Protein AF-A0A3R7FWT9-F1 (afdb_monomer_lite)

pLDDT: mean 73.24, std 17.03, range [40.53, 96.62]

Organism: Clonorchis sinensis (NCBI:txid79923)

Structure (mmCIF, N/CA/C/O backbone):
data_AF-A0A3R7FWT9-F1
#
_entry.id   AF-A0A3R7FWT9-F1
#
loop_
_atom_site.group_PDB
_atom_site.id
_atom_site.type_symbol
_atom_site.label_atom_id
_atom_site.label_alt_id
_atom_site.label_comp_id
_atom_site.label_asym_id
_atom_site.label_entity_id
_atom_site.label_seq_id
_atom_site.pdbx_PDB_ins_code
_atom_site.Cartn_x
_atom_site.Cartn_y
_atom_site.Cartn_z
_atom_site.occupancy
_atom_site.B_iso_or_equiv
_atom_site.auth_seq_id
_atom_site.auth_comp_id
_atom_site.auth_asym_id
_atom_site.auth_atom_id
_atom_site.pdbx_PDB_model_num
ATOM 1 N N . MET A 1 1 ? 9.814 29.337 9.622 1.00 40.53 1 MET A N 1
ATOM 2 C CA . MET A 1 1 ? 10.615 28.662 8.578 1.00 40.53 1 MET A CA 1
ATOM 3 C C . MET A 1 1 ? 11.726 27.847 9.236 1.00 40.53 1 MET A C 1
ATOM 5 O O . MET A 1 1 ? 12.742 28.421 9.579 1.00 40.53 1 MET A O 1
ATOM 9 N N . TYR A 1 2 ? 11.541 26.541 9.447 1.00 44.69 2 TYR A N 1
ATOM 10 C CA . TYR A 1 2 ? 12.630 25.607 9.777 1.00 44.69 2 TYR A CA 1
ATOM 11 C C . TYR A 1 2 ? 12.325 24.276 9.083 1.00 44.69 2 TYR A C 1
ATOM 13 O O . TYR A 1 2 ? 11.299 23.653 9.344 1.00 44.69 2 TYR A O 1
ATOM 21 N N . GLY A 1 3 ? 13.156 23.930 8.098 1.00 46.97 3 GLY A N 1
ATOM 22 C CA . GLY A 1 3 ? 12.917 22.851 7.139 1.00 46.97 3 GLY A CA 1
ATOM 23 C C . GLY A 1 3 ? 13.378 21.464 7.623 1.00 46.97 3 GLY A C 1
ATOM 24 O O . GLY A 1 3 ? 14.336 21.359 8.390 1.00 46.97 3 GLY A O 1
ATOM 25 N N . PRO A 1 4 ? 12.739 20.378 7.149 1.00 55.41 4 PRO A N 1
ATOM 26 C CA . PRO A 1 4 ? 12.963 19.008 7.605 1.00 55.41 4 PRO A CA 1
ATOM 27 C C . PRO A 1 4 ? 14.124 18.326 6.853 1.00 55.41 4 PRO A C 1
ATOM 29 O O . PRO A 1 4 ? 13.905 17.385 6.096 1.00 55.41 4 PRO A O 1
ATOM 32 N N . TYR A 1 5 ? 15.369 18.772 7.052 1.00 55.81 5 TYR A N 1
ATOM 33 C CA . TYR A 1 5 ? 16.540 18.203 6.348 1.00 55.81 5 TYR A CA 1
ATOM 34 C C . TYR A 1 5 ? 17.590 17.522 7.246 1.00 55.81 5 TYR A C 1
ATOM 36 O O . TYR A 1 5 ? 18.559 16.953 6.746 1.00 55.81 5 TYR A O 1
ATOM 44 N N . THR A 1 6 ? 17.405 17.480 8.567 1.00 59.41 6 THR A N 1
ATOM 45 C CA . THR A 1 6 ? 18.400 16.912 9.502 1.00 59.41 6 THR A CA 1
ATOM 46 C C . THR A 1 6 ? 18.462 15.382 9.525 1.00 59.41 6 THR A C 1
ATOM 48 O O . THR A 1 6 ? 19.506 14.820 9.854 1.00 59.41 6 THR A O 1
ATOM 51 N N . ARG A 1 7 ? 17.398 14.672 9.123 1.00 59.06 7 ARG A N 1
ATOM 52 C CA . ARG A 1 7 ? 17.389 13.194 9.138 1.00 59.06 7 ARG A CA 1
ATOM 53 C C . ARG A 1 7 ? 18.285 12.554 8.075 1.00 59.06 7 ARG A C 1
ATOM 55 O O . ARG A 1 7 ? 18.871 11.506 8.337 1.00 59.06 7 ARG A O 1
ATOM 62 N N . ASN A 1 8 ? 18.460 13.193 6.920 1.00 63.38 8 ASN A N 1
ATOM 63 C CA . ASN A 1 8 ? 19.277 12.629 5.841 1.00 63.38 8 ASN A CA 1
ATOM 64 C C . ASN A 1 8 ? 20.783 12.752 6.121 1.00 63.38 8 ASN A C 1
ATOM 66 O O . ASN A 1 8 ? 21.553 11.884 5.717 1.00 63.38 8 ASN A O 1
ATOM 70 N N . ALA A 1 9 ? 21.210 13.766 6.879 1.00 73.25 9 ALA A N 1
ATOM 71 C CA . ALA A 1 9 ? 22.619 13.960 7.224 1.00 73.25 9 ALA A CA 1
ATOM 72 C C . ALA A 1 9 ? 23.178 12.829 8.109 1.00 73.25 9 ALA A C 1
ATOM 74 O O . ALA A 1 9 ? 24.307 12.382 7.909 1.00 73.25 9 ALA A O 1
ATOM 75 N N . LEU A 1 10 ? 22.374 12.330 9.054 1.00 75.56 10 LEU A N 1
ATOM 76 C CA . LEU A 1 10 ? 22.735 11.209 9.930 1.00 75.56 10 LEU A CA 1
ATOM 77 C C . LEU A 1 10 ? 22.880 9.896 9.151 1.00 75.56 10 LEU A C 1
ATOM 79 O O . LEU A 1 10 ? 23.862 9.180 9.330 1.00 75.56 10 LEU A O 1
ATOM 83 N N . LEU A 1 11 ? 21.949 9.624 8.235 1.00 74.25 11 LEU A N 1
ATOM 84 C CA . LEU A 1 11 ? 21.975 8.444 7.366 1.00 74.25 11 LEU A CA 1
ATOM 85 C C . LEU A 1 11 ? 23.183 8.455 6.417 1.00 74.25 11 LEU A C 1
ATOM 87 O O . LEU A 1 11 ? 23.861 7.441 6.271 1.00 74.25 11 LEU A O 1
ATOM 91 N N . ILE A 1 12 ? 23.514 9.612 5.836 1.00 78.19 12 ILE A N 1
ATOM 92 C CA . ILE A 1 12 ? 24.698 9.777 4.977 1.00 78.19 12 ILE A CA 1
ATOM 93 C C . ILE A 1 12 ? 25.996 9.614 5.782 1.00 78.19 12 ILE A C 1
ATOM 95 O O . ILE A 1 12 ? 26.946 9.004 5.292 1.00 78.19 12 ILE A O 1
ATOM 99 N N . ARG A 1 13 ? 26.051 10.114 7.025 1.00 76.19 13 ARG A N 1
ATOM 100 C 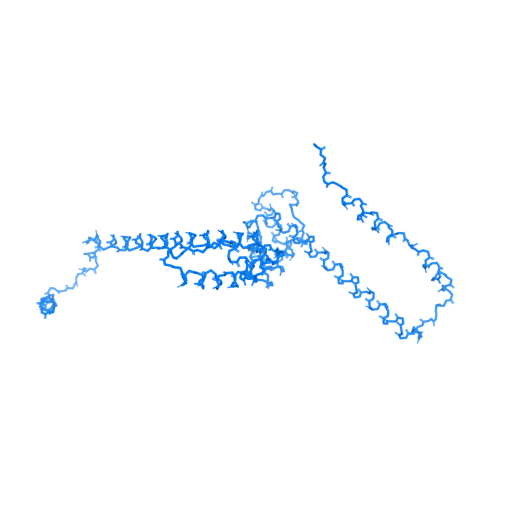CA . ARG A 1 13 ? 27.206 9.916 7.919 1.00 76.19 13 ARG A CA 1
ATOM 101 C C . ARG A 1 13 ? 27.384 8.447 8.314 1.00 76.19 13 ARG A C 1
ATOM 103 O O . ARG A 1 13 ? 28.505 7.957 8.260 1.00 76.19 13 ARG A O 1
ATOM 110 N N . LEU A 1 14 ? 26.301 7.731 8.616 1.00 72.38 14 LEU A N 1
ATOM 111 C CA . LEU A 1 14 ? 26.327 6.287 8.889 1.00 72.38 14 LEU A CA 1
ATOM 112 C C . LEU A 1 14 ? 26.789 5.473 7.672 1.00 72.38 14 LEU A C 1
ATOM 114 O O . LEU A 1 14 ? 27.653 4.608 7.800 1.00 72.38 14 LEU A O 1
ATOM 118 N N . LEU A 1 15 ? 26.286 5.794 6.477 1.00 72.31 15 LEU A N 1
ATOM 119 C CA . LEU A 1 15 ? 26.727 5.156 5.233 1.00 72.31 15 LEU A CA 1
ATOM 120 C C . LEU A 1 15 ? 28.197 5.460 4.909 1.00 72.31 15 LEU A C 1
ATOM 122 O O . LEU A 1 15 ? 28.882 4.607 4.353 1.00 72.31 15 LEU A O 1
ATOM 126 N N . LYS A 1 16 ? 28.709 6.640 5.285 1.00 67.69 16 LYS A N 1
ATOM 127 C CA . LYS A 1 16 ? 30.140 6.967 5.171 1.00 67.69 16 LYS A CA 1
ATOM 128 C C . LYS A 1 16 ? 31.014 6.140 6.116 1.00 67.69 16 LYS A C 1
ATOM 130 O O . LYS A 1 16 ? 32.094 5.749 5.696 1.00 67.69 16 LYS A O 1
ATOM 135 N N . ILE A 1 17 ? 30.560 5.839 7.335 1.00 68.00 17 ILE A N 1
ATOM 136 C CA . ILE A 1 17 ? 31.300 4.976 8.277 1.00 68.00 17 ILE A CA 1
ATOM 137 C C . ILE A 1 17 ? 31.374 3.538 7.750 1.00 68.00 17 ILE A C 1
ATOM 139 O O . ILE A 1 17 ? 32.423 2.919 7.835 1.00 68.00 17 ILE A O 1
ATOM 143 N N . LEU A 1 18 ? 30.304 3.038 7.123 1.00 59.25 18 LEU A N 1
ATOM 144 C CA . LEU A 1 18 ? 30.294 1.724 6.460 1.00 59.25 18 LEU A CA 1
ATOM 145 C C . LEU A 1 18 ? 31.146 1.660 5.180 1.00 59.25 18 LEU A C 1
ATOM 147 O O . LEU A 1 18 ? 31.498 0.570 4.737 1.00 59.25 18 LEU A O 1
ATOM 151 N N . ARG A 1 19 ? 31.455 2.808 4.563 1.00 55.59 19 ARG A N 1
ATOM 152 C CA . ARG A 1 19 ? 32.320 2.910 3.373 1.00 55.59 19 ARG A CA 1
ATOM 153 C C . ARG A 1 19 ? 33.783 3.178 3.701 1.00 55.59 19 ARG A C 1
ATOM 155 O O . ARG A 1 19 ? 34.629 2.990 2.833 1.00 55.59 19 ARG A O 1
ATOM 162 N N . GLN A 1 20 ? 34.074 3.639 4.912 1.00 51.53 20 GLN A N 1
ATOM 163 C CA . GLN A 1 20 ? 35.422 3.578 5.450 1.00 51.53 20 GLN A CA 1
ATOM 164 C C . GLN A 1 20 ? 35.664 2.099 5.748 1.00 51.53 20 GLN A C 1
ATOM 166 O O . GLN A 1 20 ? 34.914 1.532 6.546 1.00 51.53 20 GLN A O 1
ATOM 171 N N . PRO A 1 21 ? 36.633 1.435 5.097 1.00 45.66 21 PRO A N 1
ATOM 172 C CA . PRO A 1 21 ? 37.018 0.106 5.517 1.00 45.66 21 PRO A CA 1
ATOM 173 C C . PRO A 1 21 ? 37.554 0.291 6.930 1.00 45.66 21 PRO A C 1
ATOM 175 O O . PRO A 1 21 ? 38.675 0.755 7.123 1.00 45.66 21 PRO A O 1
ATOM 178 N N . THR A 1 22 ? 36.723 -0.004 7.932 1.00 52.34 22 THR A N 1
ATOM 179 C CA . THR A 1 22 ? 37.205 -0.204 9.289 1.00 52.34 22 THR A CA 1
ATOM 180 C C . THR A 1 22 ? 38.398 -1.121 9.146 1.00 52.34 22 THR A C 1
ATOM 182 O O . THR A 1 22 ? 38.296 -2.170 8.502 1.00 52.34 22 THR A O 1
ATOM 185 N N . THR A 1 23 ? 39.518 -0.667 9.684 1.00 52.59 23 THR A N 1
ATOM 186 C CA . THR A 1 23 ? 40.883 -1.184 9.587 1.00 52.59 23 THR A CA 1
ATOM 187 C C . THR A 1 23 ? 41.037 -2.633 10.091 1.00 52.59 23 THR A C 1
ATOM 189 O O . THR A 1 23 ? 42.111 -3.040 10.496 1.00 52.59 23 THR A O 1
ATOM 192 N N . GLY A 1 24 ? 39.973 -3.438 10.087 1.00 51.72 24 GLY A N 1
ATOM 193 C CA . GLY A 1 24 ? 39.968 -4.884 10.271 1.00 51.72 24 GLY A CA 1
ATOM 194 C C . GLY A 1 24 ? 40.198 -5.683 8.982 1.00 51.72 24 GLY A C 1
ATOM 195 O O . GLY A 1 24 ? 40.442 -6.879 9.069 1.00 51.72 24 GLY A O 1
ATOM 196 N N . PHE A 1 25 ? 40.187 -5.061 7.794 1.00 53.16 25 PHE A N 1
ATOM 197 C CA . PHE A 1 25 ? 40.573 -5.743 6.543 1.00 53.16 25 PHE A CA 1
ATOM 198 C C . PHE A 1 25 ? 42.082 -5.712 6.251 1.00 53.16 25 PHE A C 1
ATOM 200 O O . PHE A 1 25 ? 42.546 -6.466 5.400 1.00 53.16 25 PHE A O 1
ATOM 207 N N . ALA A 1 26 ? 42.868 -4.917 6.984 1.00 53.41 26 ALA A N 1
ATOM 208 C CA . ALA A 1 26 ? 44.330 -4.925 6.870 1.00 53.41 26 ALA A CA 1
ATOM 209 C C . ALA A 1 26 ? 44.951 -6.268 7.311 1.00 53.41 26 ALA A C 1
ATOM 211 O O . ALA A 1 26 ? 46.004 -6.647 6.809 1.00 53.41 26 ALA A O 1
ATOM 212 N N . LEU A 1 27 ? 44.260 -7.045 8.157 1.00 54.75 27 LEU A N 1
ATOM 213 C CA . LEU A 1 27 ? 44.669 -8.413 8.500 1.00 54.75 27 LEU A CA 1
ATOM 214 C C . LEU A 1 27 ? 44.435 -9.431 7.370 1.00 54.75 27 LEU A C 1
ATOM 216 O O . LEU A 1 27 ? 45.011 -10.512 7.413 1.00 54.75 27 LEU A O 1
ATOM 220 N N . LEU A 1 28 ? 43.645 -9.101 6.339 1.00 55.81 28 LEU A N 1
ATOM 221 C CA . LEU A 1 28 ? 43.495 -9.955 5.153 1.00 55.81 28 LEU A CA 1
ATOM 222 C C . LEU A 1 28 ? 44.597 -9.711 4.104 1.00 55.81 28 LEU A C 1
ATOM 224 O O . LEU A 1 28 ? 44.804 -10.548 3.231 1.00 55.81 28 LEU A O 1
ATOM 228 N N . GLY A 1 29 ? 45.305 -8.578 4.184 1.00 53.69 29 GLY A N 1
ATOM 229 C CA . GLY A 1 29 ? 46.378 -8.213 3.253 1.00 53.69 29 GLY A CA 1
ATOM 230 C C . GLY A 1 29 ? 47.696 -8.958 3.486 1.00 53.69 29 GLY A C 1
ATOM 231 O O . GLY A 1 29 ? 48.462 -9.122 2.546 1.00 53.69 29 GLY A O 1
ATOM 232 N N . ALA A 1 30 ? 47.935 -9.479 4.694 1.00 51.47 30 ALA A N 1
ATOM 233 C CA . ALA A 1 30 ? 49.122 -10.286 5.008 1.00 51.47 30 ALA A CA 1
ATOM 234 C C . ALA A 1 30 ? 48.994 -11.767 4.584 1.00 51.47 30 ALA A C 1
ATOM 236 O O . ALA A 1 30 ? 49.874 -12.573 4.864 1.00 51.47 30 ALA A O 1
ATOM 237 N N . HIS A 1 31 ? 47.902 -12.134 3.905 1.00 51.25 31 HIS A N 1
ATOM 238 C CA . HIS A 1 31 ? 47.630 -13.489 3.421 1.00 51.25 31 HIS A CA 1
ATOM 239 C C . HIS A 1 31 ? 47.469 -13.500 1.889 1.00 51.25 31 HIS A C 1
ATOM 241 O O . HIS A 1 31 ? 46.536 -14.092 1.346 1.00 51.25 31 HIS A O 1
ATOM 247 N N . GLN A 1 32 ? 48.353 -12.799 1.174 1.00 51.53 32 GLN A N 1
ATOM 248 C CA . GLN A 1 32 ? 48.452 -12.920 -0.288 1.00 51.53 32 GLN A CA 1
ATOM 249 C C . GLN A 1 32 ? 49.494 -13.957 -0.742 1.00 51.53 32 GLN A C 1
ATOM 251 O O . GLN A 1 32 ? 49.448 -14.368 -1.896 1.00 51.53 32 GLN A O 1
ATOM 256 N N . ASP A 1 33 ? 50.280 -14.528 0.179 1.00 53.31 33 ASP A N 1
ATOM 257 C CA . ASP A 1 33 ? 51.221 -15.625 -0.112 1.00 53.31 33 ASP A CA 1
ATOM 258 C C . ASP A 1 33 ? 50.656 -17.027 0.180 1.00 53.31 33 ASP A C 1
ATOM 260 O O . ASP A 1 33 ? 51.383 -17.971 0.478 1.00 53.31 33 ASP A O 1
ATOM 264 N N . CYS A 1 34 ? 49.339 -17.211 0.067 1.00 52.28 34 CYS A N 1
ATOM 265 C CA . CYS A 1 34 ? 48.742 -18.548 0.096 1.00 52.28 34 CYS A CA 1
ATOM 266 C C . CYS A 1 34 ? 47.805 -18.753 -1.095 1.00 52.28 34 CYS A C 1
ATOM 268 O O . CYS A 1 34 ? 46.605 -19.004 -0.964 1.00 52.28 34 CYS A O 1
ATOM 270 N N . PHE A 1 35 ? 48.380 -18.690 -2.295 1.00 48.19 35 PHE A N 1
ATOM 271 C CA . PHE A 1 35 ? 47.750 -19.113 -3.549 1.00 48.19 35 PHE A CA 1
ATOM 272 C C . PHE A 1 35 ? 47.679 -20.656 -3.665 1.00 48.19 35 PHE A C 1
ATOM 274 O O . PHE A 1 35 ? 47.895 -21.230 -4.726 1.00 48.19 35 PHE A O 1
ATOM 281 N N . LEU A 1 36 ? 47.397 -21.339 -2.547 1.00 51.72 36 LEU A N 1
ATOM 282 C CA . LEU A 1 36 ? 47.221 -22.793 -2.429 1.00 51.72 36 LEU A CA 1
ATOM 283 C C . LEU A 1 36 ? 46.187 -23.178 -1.345 1.00 51.72 36 LEU A C 1
ATOM 285 O O . LEU A 1 36 ? 46.098 -24.336 -0.951 1.00 51.72 36 LEU A O 1
ATOM 289 N N . TRP A 1 37 ? 45.343 -22.248 -0.879 1.00 48.78 37 TRP A N 1
ATOM 290 C CA . TRP A 1 37 ? 44.258 -22.557 0.065 1.00 48.78 37 TRP A CA 1
ATOM 291 C C . TRP A 1 37 ? 42.942 -22.864 -0.658 1.00 48.78 37 TRP A C 1
ATOM 293 O O . TRP A 1 37 ? 42.003 -22.067 -0.665 1.00 48.78 37 TRP A O 1
ATOM 303 N N . LYS A 1 38 ? 42.856 -24.036 -1.295 1.00 51.50 38 LYS A N 1
ATOM 304 C CA . LYS A 1 38 ? 41.591 -24.535 -1.867 1.00 51.50 38 LYS A CA 1
ATOM 305 C C . LYS A 1 38 ? 40.860 -25.540 -0.968 1.00 51.50 38 LYS A C 1
ATOM 307 O O . LYS A 1 38 ? 39.750 -25.931 -1.312 1.00 51.50 38 LYS A O 1
ATOM 312 N N . SER A 1 39 ? 41.425 -25.939 0.174 1.00 57.12 39 SER A N 1
ATOM 313 C CA . SER A 1 39 ? 40.949 -27.131 0.900 1.00 57.12 39 SER A CA 1
ATOM 314 C C . SER A 1 39 ? 40.555 -26.960 2.370 1.00 57.12 39 SER A C 1
ATOM 316 O O . SER A 1 39 ? 39.952 -27.891 2.896 1.00 57.12 39 SER A O 1
ATOM 318 N N . THR A 1 40 ? 40.775 -25.819 3.038 1.00 63.47 40 THR A N 1
ATOM 319 C CA . THR A 1 40 ? 40.558 -25.794 4.505 1.00 63.47 40 THR A CA 1
ATOM 320 C C . THR A 1 40 ? 39.946 -24.506 5.044 1.00 63.47 40 THR A C 1
ATOM 322 O O . THR A 1 40 ? 40.285 -24.078 6.135 1.00 63.47 40 THR A O 1
ATOM 325 N N . ILE A 1 41 ? 39.010 -23.848 4.348 1.00 66.06 41 ILE A N 1
ATOM 326 C CA . ILE A 1 41 ? 38.221 -22.804 5.035 1.00 66.06 41 ILE A CA 1
ATOM 327 C C . ILE A 1 41 ? 37.460 -23.491 6.183 1.00 66.06 41 ILE A C 1
ATOM 329 O O . ILE A 1 41 ? 36.649 -24.378 5.894 1.00 66.06 41 ILE A O 1
ATOM 333 N N . PRO A 1 42 ? 37.688 -23.118 7.459 1.00 71.00 42 PRO A N 1
ATOM 334 C CA . PRO A 1 42 ? 36.992 -23.730 8.579 1.00 71.00 42 PRO A CA 1
ATOM 335 C C . PRO A 1 42 ? 35.487 -23.601 8.362 1.00 71.00 42 PRO A C 1
ATOM 337 O O . PRO A 1 42 ? 34.993 -22.533 7.985 1.00 71.00 42 PRO A O 1
ATOM 340 N N . SER A 1 43 ? 34.746 -24.684 8.585 1.00 73.56 43 SER A N 1
ATOM 341 C CA . SER A 1 43 ? 33.289 -24.721 8.402 1.00 73.56 43 SER A CA 1
ATOM 342 C C . SER A 1 43 ? 32.591 -23.562 9.127 1.00 73.56 43 SER A C 1
ATOM 344 O O . SER A 1 43 ? 31.661 -22.966 8.581 1.00 73.56 43 SER A O 1
ATOM 346 N N . SER A 1 44 ? 33.113 -23.152 10.286 1.00 73.94 44 SER A N 1
ATOM 347 C CA . SER A 1 44 ? 32.682 -21.977 11.054 1.00 73.94 44 SER A CA 1
ATOM 348 C C . SER A 1 44 ? 32.719 -20.658 10.263 1.00 73.94 44 SER A C 1
ATOM 350 O O . SER A 1 44 ? 31.783 -19.862 10.357 1.00 73.94 44 SER A O 1
ATOM 352 N N . PHE A 1 45 ? 33.729 -20.434 9.418 1.00 74.06 45 PHE A N 1
ATOM 353 C CA . PHE A 1 45 ? 33.857 -19.209 8.621 1.00 74.06 45 PHE A CA 1
ATOM 354 C C . PHE A 1 45 ? 32.872 -19.179 7.443 1.00 74.06 45 PHE A C 1
ATOM 356 O O . PHE A 1 45 ? 32.311 -18.131 7.116 1.00 74.06 45 PHE A O 1
ATOM 363 N N . LYS A 1 46 ? 32.576 -20.343 6.849 1.00 76.00 46 LYS A N 1
ATOM 364 C CA . LYS A 1 46 ? 31.551 -20.475 5.799 1.00 76.00 46 LYS A CA 1
ATOM 365 C C . LYS A 1 46 ? 30.155 -20.156 6.340 1.00 76.00 46 LYS A C 1
ATOM 367 O O . LYS A 1 46 ? 29.388 -19.465 5.670 1.00 76.00 46 LYS A O 1
ATOM 372 N N . PHE A 1 47 ? 29.839 -20.600 7.560 1.00 77.69 47 PHE A N 1
ATOM 373 C CA . PHE A 1 47 ? 28.578 -20.257 8.229 1.00 77.69 47 PHE A CA 1
ATOM 374 C C . PHE A 1 47 ? 28.468 -18.764 8.529 1.00 77.69 47 PHE A C 1
ATOM 376 O O . PHE A 1 47 ? 27.414 -18.169 8.286 1.00 77.69 47 PHE A O 1
ATOM 383 N N . PHE A 1 48 ? 29.550 -18.146 9.003 1.00 78.31 48 PHE A N 1
ATOM 384 C CA . PHE A 1 48 ? 29.579 -16.712 9.264 1.00 78.31 48 PHE A CA 1
ATOM 385 C C . PHE A 1 48 ? 29.359 -15.900 7.981 1.00 78.31 48 PHE A C 1
ATOM 387 O O . PHE A 1 48 ? 28.452 -15.070 7.924 1.00 78.31 48 PHE A O 1
ATOM 394 N N . TYR A 1 49 ? 30.101 -16.208 6.914 1.00 75.94 49 TYR A N 1
ATOM 395 C CA . TYR A 1 49 ? 29.970 -15.526 5.626 1.00 75.94 49 TYR A CA 1
ATOM 396 C C . TYR A 1 49 ? 28.560 -15.666 5.035 1.00 75.94 49 TYR A C 1
ATOM 398 O O . TYR A 1 49 ? 27.942 -14.673 4.655 1.00 75.94 49 TYR A O 1
ATOM 406 N N . LEU A 1 50 ? 27.997 -16.880 5.028 1.00 81.00 50 LEU A N 1
ATOM 407 C CA . LEU A 1 50 ? 26.632 -17.110 4.545 1.00 81.00 50 LEU A CA 1
ATOM 408 C C . LEU A 1 50 ? 25.583 -16.366 5.380 1.00 81.00 50 LEU A C 1
ATOM 410 O O . LEU A 1 50 ? 24.601 -15.873 4.824 1.00 81.00 50 LEU A O 1
ATOM 414 N N . SER A 1 51 ? 25.783 -16.259 6.694 1.00 81.38 51 SER A N 1
ATOM 415 C CA . SER A 1 51 ? 24.871 -15.531 7.584 1.00 81.38 51 SER A CA 1
ATOM 416 C C . SER A 1 51 ? 24.916 -14.027 7.324 1.00 81.38 51 SER A C 1
ATOM 418 O O . SER A 1 51 ? 23.867 -13.392 7.220 1.00 81.38 51 SER A O 1
ATOM 420 N N . VAL A 1 52 ? 26.113 -13.466 7.133 1.00 78.94 52 VAL A N 1
ATOM 421 C CA . VAL A 1 52 ? 26.303 -12.047 6.804 1.00 78.94 52 VAL A CA 1
ATOM 422 C C . VAL A 1 52 ? 25.720 -11.718 5.430 1.00 78.94 52 VAL A C 1
ATOM 424 O O . VAL A 1 52 ? 24.978 -10.746 5.308 1.00 78.94 52 VAL A O 1
ATOM 427 N N . VAL A 1 53 ? 25.962 -12.543 4.408 1.00 81.44 53 VAL A N 1
ATOM 428 C CA . VAL A 1 53 ? 25.400 -12.330 3.062 1.00 81.44 53 VAL A CA 1
ATOM 429 C C . VAL A 1 53 ? 23.872 -12.387 3.083 1.00 81.44 53 VAL A C 1
ATOM 431 O O . VAL A 1 53 ? 23.223 -11.498 2.537 1.00 81.44 53 VAL A O 1
ATOM 434 N N . LYS A 1 54 ? 23.275 -13.371 3.770 1.00 84.00 54 LYS A N 1
ATOM 435 C CA . LYS A 1 54 ? 21.812 -13.456 3.928 1.00 84.00 54 LYS A CA 1
ATOM 436 C C . LYS A 1 54 ? 21.237 -12.267 4.697 1.00 84.00 54 LYS A C 1
ATOM 438 O O . LYS A 1 54 ? 20.150 -11.791 4.372 1.00 84.00 54 LYS A O 1
ATOM 443 N N . PHE A 1 55 ? 21.948 -11.782 5.711 1.00 82.31 55 PHE A N 1
ATOM 444 C CA . PHE A 1 55 ? 21.544 -10.602 6.466 1.00 82.31 55 PHE A CA 1
ATOM 445 C C . PHE A 1 55 ? 21.566 -9.344 5.592 1.00 82.31 55 PHE A C 1
ATOM 447 O O . PHE A 1 55 ? 20.573 -8.619 5.543 1.00 82.31 55 PHE A O 1
ATOM 454 N N . ILE A 1 56 ? 22.654 -9.120 4.852 1.00 75.88 56 ILE A N 1
ATOM 455 C CA . ILE A 1 56 ? 22.793 -7.989 3.930 1.00 75.88 56 ILE A CA 1
ATOM 456 C C . ILE A 1 56 ? 21.714 -8.050 2.843 1.00 75.88 56 ILE A C 1
ATOM 458 O O . ILE A 1 56 ? 21.030 -7.054 2.621 1.00 75.88 56 ILE A O 1
ATOM 462 N N . ASP A 1 57 ? 21.487 -9.213 2.229 1.00 76.56 57 ASP A N 1
ATOM 463 C CA . ASP A 1 57 ? 20.429 -9.410 1.230 1.00 76.56 57 ASP A CA 1
ATOM 464 C C . ASP A 1 57 ? 19.032 -9.098 1.801 1.00 76.56 57 ASP A C 1
ATOM 466 O O . ASP A 1 57 ? 18.248 -8.374 1.189 1.00 76.56 57 ASP A O 1
ATOM 470 N N . SER A 1 58 ? 18.736 -9.541 3.027 1.00 79.00 58 SER A N 1
ATOM 471 C CA . SER A 1 58 ? 17.478 -9.234 3.724 1.00 79.00 58 SER A CA 1
ATOM 472 C C . SER A 1 58 ? 17.303 -7.735 4.006 1.00 79.00 58 SER A C 1
ATOM 474 O O . SER A 1 58 ? 16.220 -7.179 3.794 1.00 79.00 58 SER A O 1
ATOM 476 N N . VAL A 1 59 ? 18.363 -7.052 4.451 1.00 74.06 59 VAL A N 1
ATOM 477 C CA . VAL A 1 59 ? 18.345 -5.606 4.721 1.00 74.06 59 VAL A CA 1
ATOM 478 C C . VAL A 1 59 ? 18.175 -4.813 3.426 1.00 74.06 59 VAL A C 1
ATOM 480 O O . VAL A 1 59 ? 17.320 -3.925 3.365 1.00 74.06 59 VAL A O 1
ATOM 483 N N . ILE A 1 60 ? 18.917 -5.165 2.372 1.00 73.56 60 ILE A N 1
ATOM 484 C CA . ILE A 1 60 ? 18.817 -4.533 1.052 1.00 73.56 60 ILE A CA 1
ATOM 485 C C . ILE A 1 60 ? 17.419 -4.740 0.472 1.00 73.56 60 ILE A C 1
ATOM 487 O O . ILE A 1 60 ? 16.811 -3.771 0.027 1.00 73.56 60 ILE A O 1
ATOM 491 N N . LYS A 1 61 ? 16.855 -5.950 0.543 1.00 72.88 61 LYS A N 1
ATOM 492 C CA . LYS A 1 61 ? 15.482 -6.224 0.090 1.00 72.88 61 LYS A CA 1
ATOM 493 C C . LYS A 1 61 ? 14.456 -5.378 0.837 1.00 72.88 61 LYS A C 1
ATOM 495 O O . LYS A 1 61 ? 13.594 -4.773 0.204 1.00 72.88 61 LYS A O 1
ATOM 500 N N . ARG A 1 62 ? 14.557 -5.260 2.167 1.00 71.31 62 ARG A N 1
ATOM 501 C CA . ARG A 1 62 ? 13.639 -4.413 2.955 1.00 71.31 62 ARG A CA 1
ATOM 502 C C . ARG A 1 62 ? 13.754 -2.938 2.584 1.00 71.31 62 ARG A C 1
ATOM 504 O O . ARG A 1 62 ? 12.728 -2.277 2.445 1.00 71.31 62 ARG A O 1
ATOM 511 N N . PHE A 1 63 ? 14.970 -2.431 2.406 1.00 68.62 63 PHE A N 1
ATOM 512 C CA . PHE A 1 63 ? 15.194 -1.033 2.044 1.00 68.62 63 PHE A CA 1
ATOM 513 C C . PHE A 1 63 ? 14.747 -0.740 0.606 1.00 68.62 63 PHE A C 1
ATOM 515 O O . PHE A 1 63 ? 14.031 0.229 0.363 1.00 68.62 63 PHE A O 1
ATOM 522 N N . CYS A 1 64 ? 15.083 -1.622 -0.337 1.00 67.44 64 CYS A N 1
ATOM 523 C CA . CYS A 1 64 ? 14.689 -1.528 -1.739 1.00 67.44 64 CYS A CA 1
ATOM 524 C C . CYS A 1 64 ? 13.164 -1.525 -1.889 1.00 67.44 64 CYS A C 1
ATOM 526 O O . CYS A 1 64 ? 12.620 -0.654 -2.561 1.00 67.44 64 CYS A O 1
ATOM 528 N N . MET A 1 65 ? 12.460 -2.410 -1.179 1.00 68.75 65 MET A N 1
ATOM 529 C CA . MET A 1 65 ? 10.996 -2.447 -1.204 1.00 68.75 65 MET A CA 1
ATOM 530 C C . MET A 1 65 ? 10.356 -1.196 -0.593 1.00 68.75 65 MET A C 1
ATOM 532 O O . MET A 1 65 ? 9.316 -0.757 -1.075 1.00 68.75 65 MET A O 1
ATOM 536 N N . GLN A 1 66 ? 10.961 -0.588 0.433 1.00 64.12 66 GLN A N 1
ATOM 537 C CA . GLN A 1 66 ? 10.462 0.665 1.015 1.00 64.12 66 GLN A CA 1
ATOM 538 C C . GLN A 1 66 ? 10.644 1.856 0.069 1.00 64.12 66 GLN A C 1
ATOM 540 O O . GLN A 1 66 ? 9.722 2.654 -0.096 1.00 64.12 66 GLN A O 1
ATOM 545 N N . VAL A 1 67 ? 11.803 1.954 -0.585 1.00 64.56 67 VAL A N 1
ATOM 546 C CA . VAL A 1 67 ? 12.072 2.998 -1.583 1.00 64.56 67 VAL A CA 1
ATOM 547 C C . VAL A 1 67 ? 11.168 2.809 -2.802 1.00 64.56 67 VAL A C 1
ATOM 549 O O . VAL A 1 67 ? 10.518 3.756 -3.235 1.00 64.56 67 VAL A O 1
ATOM 552 N N . LEU A 1 68 ? 11.041 1.582 -3.309 1.00 63.34 68 LEU A N 1
ATOM 553 C CA . LEU A 1 68 ? 10.152 1.252 -4.423 1.00 63.34 68 LEU A CA 1
ATOM 554 C C . LEU A 1 68 ? 8.684 1.557 -4.087 1.00 63.34 68 LEU A C 1
ATOM 556 O O . LEU A 1 68 ? 7.975 2.133 -4.907 1.00 63.34 68 LEU A O 1
ATOM 560 N N . ALA A 1 69 ? 8.232 1.246 -2.868 1.00 62.97 69 ALA A N 1
ATOM 561 C CA . ALA A 1 69 ? 6.884 1.576 -2.412 1.00 62.97 69 ALA A CA 1
ATOM 562 C C . ALA A 1 69 ? 6.630 3.092 -2.369 1.00 62.97 69 ALA A C 1
ATOM 564 O O . ALA A 1 69 ? 5.530 3.525 -2.703 1.00 62.97 69 ALA A O 1
ATOM 565 N N . PHE A 1 70 ? 7.637 3.893 -2.007 1.00 64.06 70 PHE A N 1
ATOM 566 C CA . PHE A 1 70 ? 7.542 5.352 -2.026 1.00 64.06 70 PHE A CA 1
ATOM 567 C C . PHE A 1 70 ? 7.423 5.903 -3.455 1.00 64.06 70 PHE A C 1
ATOM 569 O O . PHE A 1 70 ? 6.561 6.736 -3.713 1.00 64.06 70 PHE A O 1
ATOM 576 N N . TYR A 1 71 ? 8.221 5.400 -4.402 1.00 59.31 71 TYR A N 1
ATOM 577 C CA . TYR A 1 71 ? 8.139 5.820 -5.809 1.00 59.31 71 TYR A CA 1
ATOM 578 C C . TYR A 1 71 ? 6.861 5.344 -6.512 1.00 59.31 71 TYR A C 1
ATOM 580 O O . TYR A 1 71 ? 6.325 6.053 -7.355 1.00 59.31 71 TYR A O 1
ATOM 588 N N . LEU A 1 72 ? 6.325 4.175 -6.159 1.00 61.25 72 LEU A N 1
ATOM 589 C CA . LEU A 1 72 ? 5.040 3.714 -6.698 1.00 61.25 72 LEU A CA 1
ATOM 590 C C . LEU A 1 72 ? 3.853 4.527 -6.160 1.00 61.25 72 LEU A C 1
ATOM 592 O O . LEU A 1 72 ? 2.834 4.631 -6.840 1.00 61.25 72 LEU A O 1
ATOM 596 N N . PHE A 1 73 ? 3.985 5.116 -4.967 1.00 63.00 73 PHE A N 1
ATOM 597 C CA . PHE A 1 73 ? 2.961 5.965 -4.355 1.00 63.00 73 PHE A CA 1
ATOM 598 C C . PHE A 1 73 ? 2.828 7.332 -5.045 1.00 63.00 73 PHE A C 1
ATOM 600 O O . PHE A 1 73 ? 1.755 7.926 -5.017 1.00 63.00 73 PHE A O 1
ATOM 607 N N . THR A 1 74 ? 3.881 7.834 -5.701 1.00 66.25 74 THR A N 1
ATOM 608 C CA . THR A 1 74 ? 3.815 9.122 -6.415 1.00 66.25 74 THR A CA 1
ATOM 609 C C . THR A 1 74 ? 3.102 9.021 -7.764 1.00 66.25 74 THR A C 1
ATOM 611 O O . THR A 1 74 ? 2.653 10.035 -8.298 1.00 66.25 74 THR A O 1
ATOM 614 N N . MET A 1 75 ? 2.955 7.813 -8.317 1.00 81.50 75 MET A N 1
ATOM 615 C CA . MET A 1 75 ? 2.276 7.593 -9.591 1.00 81.50 75 MET A CA 1
ATOM 616 C C . MET A 1 75 ? 0.754 7.528 -9.416 1.00 81.50 75 MET A C 1
ATOM 618 O O . MET A 1 75 ? 0.220 6.690 -8.679 1.00 81.50 75 MET A O 1
ATOM 622 N N . GLY A 1 76 ? 0.036 8.361 -10.174 1.00 88.00 76 GLY A N 1
ATOM 623 C CA . GLY A 1 76 ? -1.424 8.317 -10.237 1.00 88.00 76 GLY A CA 1
ATOM 624 C C . GLY A 1 76 ? -1.947 6.934 -10.647 1.00 88.00 76 GLY A C 1
ATOM 625 O O . GLY A 1 76 ? -1.326 6.224 -11.443 1.00 88.00 76 GLY A O 1
ATOM 626 N N . VAL A 1 77 ? -3.109 6.544 -10.113 1.00 89.62 77 VAL A N 1
ATOM 627 C CA . VAL A 1 77 ? -3.755 5.246 -10.406 1.00 89.62 77 VAL A CA 1
ATOM 628 C C . VAL A 1 77 ? -4.008 5.073 -11.910 1.00 89.62 77 VAL A C 1
ATOM 630 O O . VAL A 1 77 ? -3.802 3.984 -12.447 1.00 89.62 77 VAL A O 1
ATOM 633 N N . SER A 1 78 ? -4.381 6.155 -12.602 1.00 92.19 78 SER A N 1
ATOM 634 C CA . SER A 1 78 ? -4.594 6.164 -14.056 1.00 92.19 78 SER A CA 1
ATOM 635 C C . SER A 1 78 ? -3.328 5.758 -14.822 1.00 92.19 78 SER A C 1
ATOM 637 O O . SER A 1 78 ? -3.353 4.810 -15.603 1.00 92.19 78 SER A O 1
ATOM 639 N N . THR A 1 79 ? -2.192 6.387 -14.504 1.00 93.38 79 THR A N 1
ATOM 640 C CA . THR A 1 79 ? -0.891 6.101 -15.123 1.00 93.38 79 THR A CA 1
ATOM 641 C C . THR A 1 79 ? -0.460 4.655 -14.907 1.00 93.38 79 THR A C 1
ATOM 643 O O . THR A 1 79 ? -0.065 3.977 -15.852 1.00 93.38 79 THR A O 1
ATOM 646 N N . ARG A 1 80 ? -0.578 4.147 -13.673 1.00 92.81 80 ARG A N 1
ATOM 647 C CA . ARG A 1 80 ? -0.252 2.747 -13.361 1.00 92.81 80 ARG A CA 1
ATOM 648 C C . ARG A 1 80 ? -1.108 1.773 -14.170 1.00 92.81 80 ARG A C 1
ATOM 650 O O . ARG A 1 80 ? -0.588 0.810 -14.724 1.00 92.81 80 ARG A O 1
ATOM 657 N N . THR A 1 81 ? -2.406 2.051 -14.270 1.00 94.75 81 THR A N 1
ATOM 658 C CA . THR A 1 81 ? -3.354 1.215 -15.019 1.00 94.75 81 THR A CA 1
ATOM 659 C C . THR A 1 81 ? -3.036 1.209 -16.512 1.00 94.75 81 THR A C 1
ATOM 661 O O . THR A 1 81 ? -3.060 0.158 -17.146 1.00 94.75 81 THR A O 1
ATOM 664 N N . GLU A 1 82 ? -2.721 2.366 -17.088 1.00 95.44 82 GLU A N 1
ATOM 665 C CA . GLU A 1 82 ? -2.380 2.475 -18.505 1.00 95.44 82 GLU A CA 1
ATOM 666 C C . GLU A 1 82 ? -1.091 1.725 -18.852 1.00 95.44 82 GLU A C 1
ATOM 668 O O . GLU A 1 82 ? -1.047 1.004 -19.847 1.00 95.44 82 GLU A O 1
ATOM 673 N N . ILE A 1 83 ? -0.070 1.831 -18.003 1.00 95.06 83 ILE A N 1
ATOM 674 C CA . ILE A 1 83 ? 1.188 1.099 -18.176 1.00 95.06 83 ILE A CA 1
ATOM 675 C C . ILE A 1 83 ? 0.954 -0.415 -18.120 1.00 95.06 83 ILE A C 1
ATOM 677 O O . ILE A 1 83 ? 1.498 -1.142 -18.948 1.00 95.06 83 ILE A O 1
ATOM 681 N N . LEU A 1 84 ? 0.116 -0.898 -17.197 1.00 95.38 84 LEU A N 1
ATOM 682 C CA . LEU A 1 84 ? -0.224 -2.323 -17.111 1.00 95.38 84 LEU A CA 1
ATOM 683 C C . LEU A 1 84 ? -1.004 -2.808 -18.340 1.00 95.38 84 LEU A C 1
ATOM 685 O O . LEU A 1 84 ? -0.729 -3.892 -18.849 1.00 95.38 84 LEU A O 1
ATOM 689 N N . LYS A 1 85 ? -1.918 -1.993 -18.883 1.00 96.50 85 LYS A N 1
ATOM 690 C CA . LYS A 1 85 ? -2.590 -2.308 -20.157 1.00 96.50 85 LYS A CA 1
ATOM 691 C C . LYS A 1 85 ? -1.582 -2.458 -21.296 1.00 96.50 85 LYS A C 1
ATOM 693 O O . LYS A 1 85 ? -1.669 -3.417 -22.058 1.00 96.50 85 LYS A O 1
ATOM 698 N N . LEU A 1 86 ? -0.619 -1.540 -21.388 1.00 95.88 86 LEU A N 1
ATOM 699 C CA . LEU A 1 86 ? 0.432 -1.597 -22.404 1.00 95.88 86 LEU A CA 1
ATOM 700 C C . LEU A 1 86 ? 1.310 -2.842 -22.245 1.00 95.88 86 LEU A C 1
ATOM 702 O O . LEU A 1 86 ? 1.599 -3.502 -23.238 1.00 95.88 86 LEU A O 1
ATOM 706 N N . TYR A 1 87 ? 1.673 -3.199 -21.013 1.00 96.62 87 TYR A N 1
ATOM 707 C CA . TYR A 1 87 ? 2.448 -4.402 -20.705 1.00 96.62 87 TYR A CA 1
ATOM 708 C C . TYR A 1 87 ? 1.785 -5.682 -21.226 1.00 96.62 87 TYR A C 1
ATOM 710 O O . TYR A 1 87 ? 2.423 -6.442 -21.952 1.00 96.62 87 TYR A O 1
ATOM 718 N N . HIS A 1 88 ? 0.496 -5.880 -20.940 1.00 95.50 88 HIS A N 1
ATOM 719 C CA . HIS A 1 88 ? -0.230 -7.048 -21.441 1.00 95.50 88 HIS A CA 1
ATOM 720 C C . HIS A 1 88 ? -0.439 -7.007 -22.960 1.00 95.50 88 HIS A C 1
ATOM 722 O O . HIS A 1 88 ? -0.390 -8.046 -23.608 1.00 95.50 88 HIS A O 1
ATOM 728 N N . SER A 1 89 ? -0.614 -5.822 -23.556 1.00 95.06 89 SER A N 1
ATOM 729 C CA . SER A 1 89 ? -0.763 -5.702 -25.015 1.00 95.06 89 SER A CA 1
ATOM 730 C C . SER A 1 89 ? 0.532 -5.948 -25.802 1.00 95.06 89 SER A C 1
ATOM 732 O O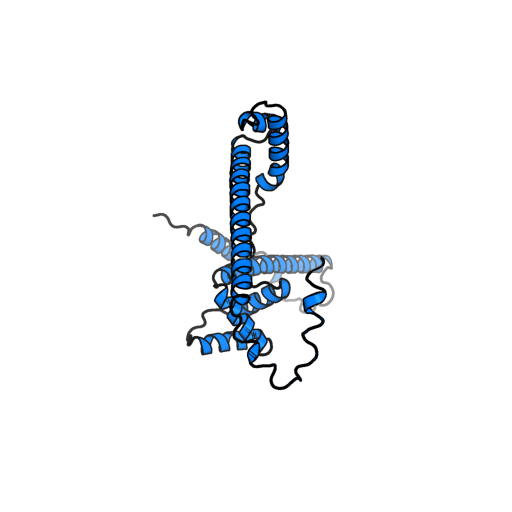 . SER A 1 89 ? 0.470 -6.328 -26.965 1.00 95.06 89 SER A O 1
ATOM 734 N N . LEU A 1 90 ? 1.698 -5.729 -25.183 1.00 93.31 90 LEU A N 1
ATOM 735 C CA . LEU A 1 90 ? 3.017 -5.787 -25.829 1.00 93.31 90 LEU A CA 1
ATOM 736 C C . LEU A 1 90 ? 3.809 -7.057 -25.473 1.00 93.31 90 LEU A C 1
ATOM 738 O O . LEU A 1 90 ? 5.024 -7.086 -25.662 1.00 93.31 90 LEU A O 1
ATOM 742 N N . GLY A 1 91 ? 3.145 -8.090 -24.946 1.00 91.44 91 GLY A N 1
ATOM 743 C CA . GLY A 1 91 ? 3.770 -9.386 -24.667 1.00 91.44 91 GLY A CA 1
ATOM 744 C C . GLY A 1 91 ? 4.710 -9.379 -23.461 1.00 91.44 91 GLY A C 1
ATOM 745 O O . GLY A 1 91 ? 5.819 -9.892 -23.547 1.00 91.44 91 GLY A O 1
ATOM 746 N N . GLU A 1 92 ? 4.287 -8.770 -22.350 1.00 90.31 92 GLU A N 1
ATOM 747 C CA . GLU A 1 92 ? 4.954 -8.896 -21.043 1.00 90.31 92 GLU A CA 1
ATOM 748 C C . GLU A 1 92 ? 6.379 -8.310 -20.976 1.00 90.31 92 GLU A C 1
ATOM 750 O O . GLU A 1 92 ? 7.225 -8.706 -20.174 1.00 90.31 92 GLU A O 1
ATOM 755 N N . SER A 1 93 ? 6.657 -7.282 -21.782 1.00 95.75 93 SER A N 1
ATOM 756 C CA . SER A 1 93 ? 7.925 -6.550 -21.720 1.00 95.75 93 SER A CA 1
ATOM 757 C C . SER A 1 93 ? 7.771 -5.199 -21.022 1.00 95.75 93 SER A C 1
ATOM 759 O O . SER A 1 93 ? 7.145 -4.269 -21.537 1.00 95.75 93 SER A O 1
ATOM 761 N N . ALA A 1 94 ? 8.412 -5.045 -19.859 1.00 94.38 94 ALA A N 1
ATOM 762 C CA . ALA A 1 94 ? 8.419 -3.788 -19.100 1.00 94.38 94 ALA A CA 1
ATOM 763 C C . ALA A 1 94 ? 9.046 -2.621 -19.891 1.00 94.38 94 ALA A C 1
ATOM 765 O O . ALA A 1 94 ? 8.588 -1.480 -19.802 1.00 94.38 94 ALA A O 1
ATOM 766 N N . ILE A 1 95 ? 10.074 -2.907 -20.697 1.00 95.12 95 ILE A N 1
ATOM 767 C CA . ILE A 1 95 ? 10.735 -1.906 -21.547 1.00 95.12 95 ILE A CA 1
ATOM 768 C C . ILE A 1 95 ? 9.803 -1.487 -22.687 1.00 95.12 95 ILE A C 1
ATOM 770 O O . ILE A 1 95 ? 9.696 -0.293 -22.974 1.00 95.12 95 ILE A O 1
ATOM 774 N N . ALA A 1 96 ? 9.110 -2.444 -23.314 1.00 95.75 96 ALA A N 1
ATOM 775 C CA . ALA A 1 96 ? 8.145 -2.149 -24.368 1.00 95.75 96 ALA A CA 1
ATOM 776 C C . ALA A 1 96 ? 6.974 -1.319 -23.828 1.00 95.75 96 ALA A C 1
ATOM 778 O O . ALA A 1 96 ? 6.618 -0.313 -24.436 1.00 95.75 96 ALA A O 1
ATOM 779 N N . ALA A 1 97 ? 6.450 -1.663 -22.648 1.00 95.19 97 ALA A N 1
ATOM 780 C CA . ALA A 1 97 ? 5.396 -0.903 -21.981 1.00 95.19 97 ALA A CA 1
ATOM 781 C C . ALA A 1 97 ? 5.817 0.547 -21.689 1.00 95.19 97 ALA A C 1
ATOM 783 O O . ALA A 1 97 ? 5.070 1.479 -21.990 1.00 95.19 97 ALA A O 1
ATOM 784 N N . LEU A 1 98 ? 7.032 0.755 -21.163 1.00 94.19 98 LEU A N 1
ATOM 785 C CA . LEU A 1 98 ? 7.563 2.096 -20.900 1.00 94.19 98 LEU A CA 1
ATOM 786 C C . LEU A 1 98 ? 7.740 2.902 -22.194 1.00 94.19 98 LEU A C 1
ATOM 788 O O . LEU A 1 98 ? 7.341 4.064 -22.253 1.00 94.19 98 LEU A O 1
ATOM 792 N N . ARG A 1 99 ? 8.301 2.292 -23.247 1.00 93.81 99 ARG A N 1
ATOM 793 C CA . ARG A 1 99 ? 8.456 2.940 -24.559 1.00 93.81 99 ARG A CA 1
ATOM 794 C C . ARG A 1 99 ? 7.105 3.286 -25.178 1.00 93.81 99 ARG A C 1
ATOM 796 O O . ARG A 1 99 ? 6.918 4.423 -25.592 1.00 93.81 99 ARG A O 1
ATOM 803 N N . GLY A 1 100 ? 6.155 2.353 -25.169 1.00 94.75 100 GLY A N 1
ATOM 804 C CA . GLY A 1 100 ? 4.797 2.568 -25.668 1.00 94.75 100 GLY A CA 1
ATOM 805 C C . GLY A 1 100 ? 4.091 3.707 -24.935 1.00 94.75 100 GLY A C 1
ATOM 806 O O . GLY A 1 100 ? 3.483 4.565 -25.571 1.00 94.75 100 GLY A O 1
ATOM 807 N N . TYR A 1 101 ? 4.251 3.781 -23.610 1.00 94.88 101 TYR A N 1
ATOM 808 C CA . TYR A 1 101 ? 3.710 4.878 -22.809 1.00 94.88 101 TYR A CA 1
ATOM 809 C C . TYR A 1 101 ? 4.318 6.225 -23.221 1.00 94.88 101 TYR A C 1
ATOM 811 O O . TYR A 1 101 ? 3.590 7.192 -23.439 1.00 94.88 101 TYR A O 1
ATOM 819 N N . LYS A 1 102 ? 5.644 6.294 -23.395 1.00 93.62 102 LYS A N 1
ATOM 820 C CA . LYS A 1 102 ? 6.326 7.521 -23.834 1.00 93.62 102 LYS A CA 1
ATOM 821 C C . LYS A 1 102 ? 5.878 7.981 -25.210 1.00 93.62 102 LYS A C 1
ATOM 823 O O . LYS A 1 102 ? 5.593 9.161 -25.378 1.00 93.62 102 LYS A O 1
ATOM 828 N N . THR A 1 103 ? 5.813 7.063 -26.172 1.00 94.62 103 THR A N 1
ATOM 829 C CA . THR A 1 103 ? 5.388 7.368 -27.540 1.00 94.62 103 THR A CA 1
ATOM 830 C C . THR A 1 103 ? 3.954 7.881 -27.554 1.00 94.62 103 THR A C 1
ATOM 832 O O . THR A 1 103 ? 3.679 8.890 -28.194 1.00 94.62 103 THR A O 1
ATOM 835 N N . LYS A 1 104 ? 3.057 7.244 -26.793 1.00 94.81 104 LYS A N 1
ATOM 836 C CA . LYS A 1 104 ? 1.648 7.639 -26.709 1.00 94.81 104 LYS A CA 1
ATOM 837 C C . LYS A 1 104 ? 1.446 9.031 -26.105 1.00 94.81 104 LYS A C 1
ATOM 839 O O . LYS A 1 104 ? 0.553 9.751 -26.535 1.00 94.81 104 LYS A O 1
ATOM 844 N N . HIS A 1 105 ? 2.269 9.405 -25.127 1.00 93.81 105 HIS A N 1
ATOM 845 C CA . HIS A 1 105 ? 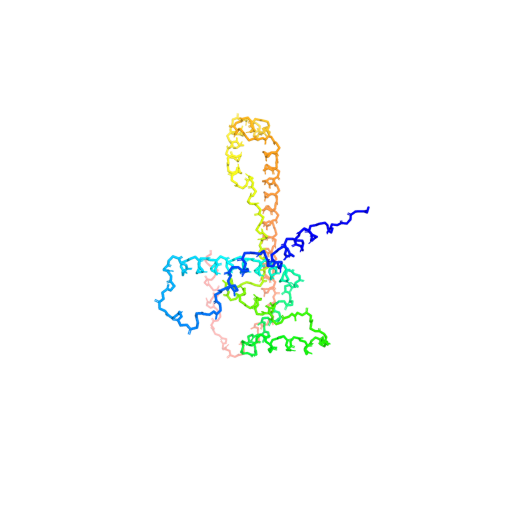2.159 10.681 -24.409 1.00 93.81 105 HIS A CA 1
ATOM 846 C C . HIS A 1 105 ? 3.151 11.758 -24.883 1.00 93.81 105 HIS A C 1
ATOM 848 O O . HIS A 1 105 ? 3.219 12.825 -24.281 1.00 93.81 105 HIS A O 1
ATOM 854 N N . GLY A 1 106 ? 3.943 11.501 -25.931 1.00 93.62 106 GLY A N 1
ATOM 855 C CA . GLY A 1 106 ? 4.921 12.461 -26.464 1.00 93.62 106 GLY A CA 1
ATOM 856 C C . GLY A 1 106 ? 6.045 12.833 -25.486 1.00 93.62 106 GLY A C 1
ATOM 857 O O . GLY A 1 106 ? 6.580 13.939 -25.539 1.00 93.62 106 GLY A O 1
ATOM 858 N N . ILE A 1 107 ? 6.400 11.938 -24.559 1.00 93.75 107 ILE A N 1
ATOM 859 C CA . ILE A 1 107 ? 7.340 12.245 -23.474 1.00 93.75 107 ILE A CA 1
ATOM 860 C C . ILE A 1 107 ? 8.784 11.984 -23.921 1.00 93.75 107 ILE A C 1
ATOM 862 O O . ILE A 1 107 ? 9.175 10.844 -24.176 1.00 93.75 107 ILE A O 1
ATOM 866 N N . ILE A 1 108 ? 9.607 13.037 -23.934 1.00 88.00 108 ILE A N 1
ATOM 867 C CA . ILE A 1 108 ? 11.022 12.965 -24.337 1.00 88.00 108 ILE A CA 1
ATOM 868 C C . ILE A 1 108 ? 11.883 12.335 -23.226 1.00 88.00 108 ILE A C 1
ATOM 870 O O . ILE A 1 108 ? 12.567 11.330 -23.445 1.00 88.00 108 ILE A O 1
ATOM 874 N N . LYS A 1 109 ? 11.821 12.890 -22.009 1.00 89.00 109 LYS A N 1
ATOM 875 C CA . LYS A 1 109 ? 12.610 12.427 -20.856 1.00 89.00 109 LYS A CA 1
ATOM 876 C C . LYS A 1 109 ? 11.861 11.362 -20.067 1.00 89.00 109 LYS A C 1
ATOM 878 O O . LYS A 1 109 ? 10.695 11.556 -19.756 1.00 89.00 109 LYS A O 1
ATOM 883 N N . ASP A 1 110 ? 12.541 10.278 -19.699 1.00 78.25 110 ASP A N 1
ATOM 884 C CA . ASP A 1 110 ? 11.919 9.182 -18.954 1.00 78.25 110 ASP A CA 1
ATOM 885 C C . ASP A 1 110 ? 11.282 9.683 -17.646 1.00 78.25 110 ASP A C 1
ATOM 887 O O . ASP A 1 110 ? 11.999 10.151 -16.756 1.00 78.25 110 ASP A O 1
ATOM 891 N N . PRO A 1 111 ? 9.943 9.595 -17.516 1.00 79.56 111 PRO A N 1
ATOM 892 C CA . PRO A 1 111 ? 9.258 10.010 -16.296 1.00 79.56 111 PRO A CA 1
ATOM 893 C C . PRO A 1 111 ? 9.463 8.987 -15.172 1.00 79.56 111 PRO A C 1
ATOM 895 O O . PRO A 1 111 ? 9.371 9.326 -13.994 1.00 79.56 111 PRO A O 1
ATOM 898 N N . PHE A 1 112 ? 9.766 7.738 -15.541 1.00 88.00 112 PHE A N 1
ATOM 899 C CA . PHE A 1 112 ? 9.947 6.603 -14.645 1.00 88.00 112 PHE A CA 1
ATOM 900 C C . PHE A 1 112 ? 11.137 5.763 -15.100 1.00 88.00 112 PHE A C 1
ATOM 902 O O . PHE A 1 112 ? 11.455 5.702 -16.286 1.00 88.00 112 PHE A O 1
ATOM 909 N N . THR A 1 113 ? 11.767 5.068 -14.158 1.00 90.31 113 THR A N 1
ATOM 910 C CA . THR A 1 113 ? 12.817 4.095 -14.482 1.00 90.31 113 THR A CA 1
ATOM 911 C C . THR A 1 113 ? 12.207 2.733 -14.818 1.00 90.31 113 THR A C 1
ATOM 913 O O . THR A 1 113 ? 11.123 2.402 -14.335 1.00 90.31 113 THR A O 1
ATOM 916 N N . VAL A 1 114 ? 12.912 1.906 -15.599 1.00 92.25 114 VAL A N 1
ATOM 917 C CA . VAL A 1 114 ? 12.462 0.536 -15.922 1.00 92.25 114 VAL A CA 1
ATOM 918 C C . VAL A 1 114 ? 12.207 -0.278 -14.649 1.00 92.25 114 VAL A C 1
ATOM 920 O O . VAL A 1 114 ? 11.204 -0.977 -14.575 1.00 92.25 114 VAL A O 1
ATOM 923 N N . SER A 1 115 ? 13.034 -0.121 -13.608 1.00 88.75 115 SER A N 1
ATOM 924 C CA . SER A 1 115 ? 12.841 -0.828 -12.333 1.00 88.75 115 SER A CA 1
ATOM 925 C C . SER A 1 115 ? 11.548 -0.428 -11.617 1.00 88.75 115 SER A C 1
ATOM 927 O O . SER A 1 115 ? 10.917 -1.273 -10.986 1.00 88.75 115 SER A O 1
ATOM 929 N N . THR A 1 116 ? 11.109 0.830 -11.748 1.00 90.19 116 THR A N 1
ATOM 930 C CA . THR A 1 116 ? 9.808 1.284 -11.238 1.00 90.19 116 THR A CA 1
ATOM 931 C C . THR A 1 116 ? 8.670 0.542 -11.934 1.00 90.19 116 THR A C 1
ATOM 933 O O . THR A 1 116 ? 7.747 0.082 -11.267 1.00 90.19 116 THR A O 1
ATOM 936 N N . ILE A 1 117 ? 8.757 0.378 -13.257 1.00 92.75 117 ILE A N 1
ATOM 937 C CA . ILE A 1 117 ? 7.750 -0.342 -14.046 1.00 92.75 117 ILE A CA 1
ATOM 938 C C . ILE A 1 117 ? 7.760 -1.836 -13.712 1.00 92.75 117 ILE A C 1
ATOM 940 O O . ILE A 1 117 ? 6.708 -2.400 -13.431 1.00 92.75 117 ILE A O 1
ATOM 944 N N . THR A 1 118 ? 8.933 -2.468 -13.641 1.00 93.75 118 THR A N 1
ATOM 945 C CA . THR A 1 118 ? 9.063 -3.872 -13.216 1.00 93.75 118 THR A CA 1
ATOM 946 C C . THR A 1 118 ? 8.510 -4.085 -11.807 1.00 93.75 118 THR A C 1
ATOM 948 O O . THR A 1 118 ? 7.790 -5.047 -11.559 1.00 93.75 118 THR A O 1
ATOM 951 N N . GLY A 1 119 ? 8.783 -3.162 -10.883 1.00 91.25 119 GLY A N 1
ATOM 952 C CA . GLY A 1 119 ? 8.238 -3.196 -9.530 1.00 91.25 119 GLY A CA 1
ATOM 953 C C . GLY A 1 119 ? 6.717 -3.045 -9.485 1.00 91.25 119 GLY A C 1
ATOM 954 O O . GLY A 1 119 ? 6.061 -3.709 -8.684 1.00 91.25 119 GLY A O 1
ATOM 955 N N . LEU A 1 120 ? 6.149 -2.202 -10.353 1.00 91.62 120 LEU A N 1
ATOM 956 C CA . LEU A 1 120 ? 4.702 -2.060 -10.513 1.00 91.62 120 LEU A CA 1
ATOM 957 C C . LEU A 1 120 ? 4.065 -3.369 -10.994 1.00 91.62 120 LEU A C 1
ATOM 959 O O . LEU A 1 120 ? 3.066 -3.791 -10.417 1.00 91.62 120 LEU A O 1
ATOM 963 N N . ILE A 1 121 ? 4.649 -4.000 -12.014 1.00 93.75 121 ILE A N 1
ATOM 964 C CA . ILE A 1 121 ? 4.174 -5.266 -12.587 1.00 93.75 121 ILE A CA 1
ATOM 965 C C . ILE A 1 121 ? 4.234 -6.378 -11.539 1.00 93.75 121 ILE A C 1
ATOM 967 O O . ILE A 1 121 ? 3.207 -6.968 -11.232 1.00 93.75 121 ILE A O 1
ATOM 971 N N . ALA A 1 122 ? 5.382 -6.579 -10.887 1.00 91.56 122 ALA A N 1
ATOM 972 C CA . ALA A 1 122 ? 5.531 -7.601 -9.849 1.00 91.56 122 ALA A CA 1
ATOM 973 C C . ALA A 1 122 ? 4.563 -7.385 -8.668 1.00 91.56 122 ALA A C 1
ATOM 975 O O . ALA A 1 122 ? 4.011 -8.329 -8.095 1.00 91.56 122 ALA A O 1
ATOM 976 N N . LYS A 1 123 ? 4.312 -6.122 -8.293 1.00 88.56 123 LYS A N 1
ATOM 977 C CA . LYS A 1 123 ? 3.299 -5.782 -7.286 1.00 88.56 123 LYS A CA 1
ATOM 978 C C . LYS A 1 123 ? 1.891 -6.135 -7.775 1.00 88.56 123 LYS A C 1
ATOM 980 O O . LYS A 1 123 ? 1.105 -6.665 -6.999 1.00 88.56 123 LYS A O 1
ATOM 985 N N . PHE A 1 124 ? 1.565 -5.847 -9.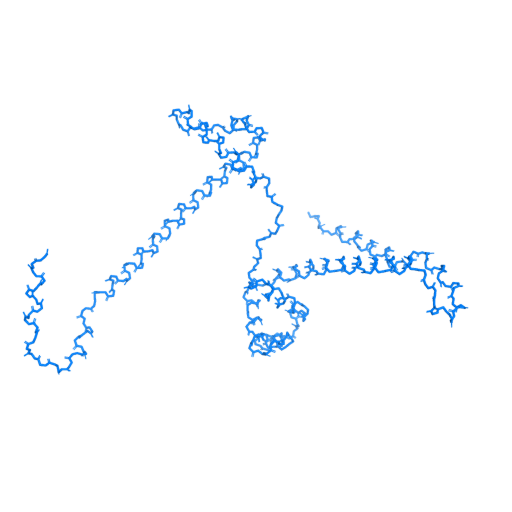031 1.00 91.94 124 PHE A N 1
ATOM 986 C CA . PHE A 1 124 ? 0.273 -6.196 -9.609 1.00 91.94 124 PHE A CA 1
ATOM 987 C C . PHE A 1 124 ? 0.081 -7.714 -9.707 1.00 91.94 124 PHE A C 1
ATOM 989 O O . PHE A 1 124 ? -0.952 -8.200 -9.275 1.00 91.94 124 PHE A O 1
ATOM 996 N N . GLU A 1 125 ? 1.077 -8.470 -10.163 1.00 91.81 125 GLU A N 1
ATOM 997 C CA . GLU A 1 125 ? 1.011 -9.936 -10.270 1.00 91.81 125 GLU A CA 1
ATOM 998 C C . GLU A 1 125 ? 0.867 -10.616 -8.903 1.00 91.81 125 GLU A C 1
ATOM 1000 O O . GLU A 1 125 ? 0.124 -11.582 -8.759 1.00 91.81 125 GLU A O 1
ATOM 1005 N N . SER A 1 126 ? 1.524 -10.087 -7.868 1.00 88.94 126 SER A N 1
ATOM 1006 C CA . SER A 1 126 ? 1.438 -10.659 -6.517 1.00 88.94 126 SER A CA 1
ATOM 1007 C C . SER A 1 126 ? 0.121 -10.370 -5.789 1.00 88.94 126 SER A C 1
ATOM 1009 O O . SER A 1 126 ? -0.243 -11.108 -4.876 1.00 88.94 126 SER A O 1
ATOM 1011 N N . ILE A 1 127 ? -0.575 -9.284 -6.133 1.00 89.19 127 ILE A N 1
ATOM 1012 C CA . ILE A 1 127 ? -1.716 -8.763 -5.354 1.00 89.19 127 ILE A CA 1
ATOM 1013 C C . ILE A 1 127 ? -3.018 -8.765 -6.159 1.00 89.19 127 ILE A C 1
ATOM 1015 O O . ILE A 1 127 ? -4.101 -8.798 -5.580 1.00 89.19 127 ILE A O 1
ATOM 1019 N N . GLY A 1 128 ? -2.927 -8.673 -7.482 1.00 89.19 128 GLY A N 1
ATOM 1020 C CA . GLY A 1 128 ? -4.052 -8.516 -8.401 1.00 89.19 128 GLY A CA 1
ATOM 1021 C C . GLY A 1 128 ? -4.703 -7.130 -8.374 1.00 89.19 128 GLY A C 1
ATOM 1022 O O . GLY A 1 128 ? -5.798 -6.962 -8.901 1.00 89.19 128 GLY A O 1
ATOM 1023 N N . SER A 1 129 ? -4.080 -6.124 -7.744 1.00 88.00 129 SER A N 1
ATOM 1024 C CA . SER A 1 129 ? -4.668 -4.786 -7.605 1.00 88.00 129 SER A CA 1
ATOM 1025 C C . SER A 1 129 ? -3.681 -3.666 -7.911 1.00 88.00 129 SER A C 1
ATOM 1027 O O . SER A 1 129 ? -2.541 -3.657 -7.447 1.00 88.00 129 SER A O 1
ATOM 1029 N N . VAL A 1 130 ? -4.162 -2.685 -8.678 1.00 88.44 130 VAL A N 1
ATOM 1030 C CA . VAL A 1 130 ? -3.445 -1.440 -9.004 1.00 88.44 130 VAL A CA 1
ATOM 1031 C C . VAL A 1 130 ? -3.634 -0.382 -7.912 1.00 88.44 130 VAL A C 1
ATOM 1033 O O . VAL A 1 130 ? -2.847 0.566 -7.818 1.00 88.44 130 VAL A O 1
ATOM 1036 N N . LEU A 1 131 ? -4.674 -0.538 -7.086 1.00 84.00 131 LEU A N 1
ATOM 1037 C CA . LEU A 1 131 ? -5.032 0.418 -6.048 1.00 84.00 131 LEU A CA 1
ATOM 1038 C C . LEU A 1 131 ? -3.999 0.434 -4.923 1.00 84.00 131 LEU A C 1
ATOM 1040 O O . LEU A 1 131 ? -3.315 -0.553 -4.637 1.00 84.00 131 LEU A O 1
ATOM 1044 N N . ASP A 1 132 ? -3.890 1.590 -4.276 1.00 77.94 132 ASP A N 1
ATOM 1045 C CA . ASP A 1 132 ? -3.048 1.710 -3.101 1.00 77.94 132 ASP A CA 1
ATOM 1046 C C . ASP A 1 132 ? -3.635 0.896 -1.963 1.00 77.94 132 ASP A C 1
ATOM 1048 O O . ASP A 1 132 ? -4.832 0.950 -1.672 1.00 77.94 132 ASP A O 1
ATOM 1052 N N . PHE A 1 133 ? -2.765 0.135 -1.302 1.00 69.62 133 PHE A N 1
ATOM 1053 C CA . PHE A 1 133 ? -3.160 -0.472 -0.051 1.00 69.62 133 PHE A CA 1
ATOM 1054 C C . PHE A 1 133 ? -3.548 0.626 0.925 1.00 69.62 133 PHE A C 1
ATOM 1056 O O . PHE A 1 133 ? -2.865 1.659 0.969 1.00 69.62 133 PHE A O 1
ATOM 1063 N N . PRO A 1 134 ? -4.568 0.386 1.766 1.00 66.62 134 PRO A N 1
ATOM 1064 C CA . PRO A 1 134 ? -4.730 1.212 2.943 1.00 66.62 134 PRO A CA 1
ATOM 1065 C C . PRO A 1 134 ? -3.380 1.223 3.658 1.00 66.62 134 PRO A C 1
ATOM 1067 O O . PRO A 1 134 ? -2.777 0.165 3.881 1.00 66.62 134 PRO A O 1
ATOM 1070 N N . GLY A 1 135 ? -2.853 2.424 3.911 1.00 70.62 135 GLY A N 1
ATOM 1071 C CA . GLY A 1 135 ? -1.538 2.571 4.518 1.00 70.62 135 GLY A CA 1
ATOM 1072 C C . GLY A 1 135 ? -1.452 1.666 5.742 1.00 70.62 135 GLY A C 1
ATOM 1073 O O . GLY A 1 135 ? -2.389 1.627 6.542 1.00 70.62 135 GLY A O 1
ATOM 1074 N N . LYS A 1 136 ? -0.352 0.914 5.876 1.00 65.06 136 LYS A N 1
ATOM 1075 C CA . LYS A 1 136 ? -0.070 0.106 7.071 1.00 65.06 136 LYS A CA 1
ATOM 1076 C C . LYS A 1 136 ? 0.217 1.049 8.241 1.00 65.06 136 LYS A C 1
ATOM 1078 O O . LYS A 1 136 ? 1.356 1.213 8.671 1.00 65.06 136 LYS A O 1
ATOM 1083 N N . GLY A 1 137 ? -0.818 1.738 8.708 1.00 74.12 137 GLY A N 1
ATOM 1084 C CA . GLY A 1 137 ? -0.792 2.493 9.941 1.00 74.12 137 GLY A CA 1
ATOM 1085 C C . GLY A 1 137 ? -0.557 1.537 11.102 1.00 74.12 137 GLY A C 1
ATOM 1086 O O . GLY A 1 137 ? -0.830 0.336 11.017 1.00 74.12 137 GLY A O 1
ATOM 1087 N N . ARG A 1 138 ? -0.053 2.072 12.215 1.00 68.94 138 ARG A N 1
ATOM 1088 C CA . ARG A 1 138 ? -0.108 1.332 13.476 1.00 68.94 138 ARG A CA 1
ATOM 1089 C C . ARG A 1 138 ? -1.573 0.985 13.724 1.00 68.94 138 ARG A C 1
ATOM 1091 O O . ARG A 1 138 ? -2.407 1.890 13.664 1.00 68.94 138 ARG A O 1
ATOM 1098 N N . LYS A 1 139 ? -1.865 -0.296 13.982 1.00 70.12 139 LYS A N 1
ATOM 1099 C CA . LYS A 1 139 ? -3.194 -0.716 14.440 1.00 70.12 139 LYS A CA 1
ATOM 1100 C C . LYS A 1 139 ? -3.566 0.201 15.591 1.00 70.12 139 LYS A C 1
ATOM 1102 O O . LYS A 1 139 ? -2.775 0.381 16.523 1.00 70.12 139 LYS A O 1
ATOM 1107 N N . SER A 1 140 ? -4.682 0.896 15.453 1.00 70.88 140 SER A N 1
ATOM 1108 C CA . SER A 1 140 ? -5.036 1.878 16.454 1.00 70.88 140 SER A CA 1
ATOM 1109 C C . SER A 1 140 ? -5.413 1.108 17.718 1.00 70.88 140 SER A C 1
ATOM 1111 O O . SER A 1 140 ? -6.145 0.130 17.630 1.00 70.88 140 SER A O 1
ATOM 1113 N N . LEU A 1 141 ? -4.925 1.520 18.895 1.00 69.31 141 LEU A N 1
ATOM 1114 C CA . LEU A 1 141 ? -5.316 0.893 20.175 1.00 69.31 141 LEU A CA 1
ATOM 1115 C C . LEU A 1 141 ? -6.843 0.851 20.361 1.00 69.31 141 LEU A C 1
ATOM 1117 O O . LEU A 1 141 ? -7.354 0.089 21.170 1.00 69.31 141 LEU A O 1
ATOM 1121 N N . SER A 1 142 ? -7.568 1.688 19.620 1.00 70.00 142 SER A N 1
ATOM 1122 C CA . SER A 1 142 ? -9.016 1.636 19.518 1.00 70.00 142 SER A CA 1
ATOM 1123 C C . SER A 1 142 ? -9.548 0.360 18.883 1.00 70.00 142 SER A C 1
ATOM 1125 O O . SER A 1 142 ? -10.506 -0.145 19.423 1.00 70.00 142 SER A O 1
ATOM 1127 N N . ASP A 1 143 ? -8.962 -0.197 17.821 1.00 78.88 143 ASP A N 1
ATOM 1128 C CA . ASP A 1 143 ? -9.597 -1.314 17.093 1.00 78.88 143 ASP A CA 1
ATOM 1129 C C . ASP A 1 143 ? -9.749 -2.571 17.971 1.00 78.88 143 ASP A C 1
ATOM 1131 O O . ASP A 1 143 ? -10.746 -3.280 17.883 1.00 78.88 143 ASP A O 1
ATOM 1135 N N . GLU A 1 144 ? -8.791 -2.803 18.873 1.00 84.44 144 GLU A N 1
ATOM 1136 C CA . GLU A 1 144 ? -8.839 -3.876 19.875 1.00 84.44 144 GLU A CA 1
ATOM 1137 C C . GLU A 1 144 ? -9.766 -3.539 21.056 1.00 84.44 144 GLU A C 1
ATOM 1139 O O . GLU A 1 144 ? -10.447 -4.405 21.597 1.00 84.44 144 GLU A O 1
ATOM 1144 N N . ARG A 1 145 ? -9.817 -2.263 21.454 1.00 88.62 145 ARG A N 1
ATOM 1145 C CA . ARG A 1 145 ? -10.581 -1.792 22.621 1.00 88.62 145 ARG A CA 1
ATOM 1146 C C . ARG A 1 145 ? -12.030 -1.419 22.307 1.00 88.62 145 ARG A C 1
ATOM 1148 O O . ARG A 1 145 ? -12.824 -1.288 23.232 1.00 88.62 145 ARG A O 1
ATOM 1155 N N . THR A 1 146 ? -12.381 -1.249 21.036 1.00 89.31 146 THR A N 1
ATOM 1156 C CA . THR A 1 146 ? -13.729 -0.916 20.568 1.00 89.31 146 THR A CA 1
ATOM 1157 C C . THR A 1 146 ? -14.779 -1.911 21.058 1.00 89.31 146 THR A C 1
ATOM 1159 O O . THR A 1 146 ? -15.735 -1.441 21.666 1.00 89.31 146 THR A O 1
ATOM 1162 N N . PRO A 1 147 ? -14.631 -3.245 20.895 1.00 90.44 147 PRO A N 1
ATOM 1163 C CA . PRO A 1 147 ? -15.651 -4.176 21.387 1.00 90.44 147 PRO A CA 1
ATOM 1164 C C . PRO A 1 147 ? -15.826 -4.101 22.911 1.00 90.44 147 PRO A C 1
ATOM 1166 O O . PRO A 1 147 ? -16.941 -4.195 23.409 1.00 90.44 147 PRO A O 1
ATOM 1169 N N . ILE A 1 148 ? -14.744 -3.854 23.657 1.00 92.62 148 ILE A N 1
ATOM 1170 C CA . ILE A 1 148 ? -14.789 -3.728 25.122 1.00 92.62 148 ILE A CA 1
ATOM 1171 C C . ILE A 1 148 ? -15.584 -2.480 25.529 1.00 92.62 148 ILE A C 1
ATOM 1173 O O . ILE A 1 148 ? -16.454 -2.547 26.394 1.00 92.62 148 ILE A O 1
ATOM 1177 N N . VAL A 1 149 ? -15.304 -1.340 24.888 1.00 91.44 149 VAL A N 1
ATOM 1178 C CA . VAL A 1 149 ? -16.028 -0.082 25.128 1.00 91.44 149 VAL A CA 1
ATOM 1179 C C . VAL A 1 149 ? -17.494 -0.206 24.712 1.00 91.44 149 VAL A C 1
ATOM 1181 O O . VAL A 1 149 ? -18.358 0.281 25.433 1.00 91.44 149 VAL A O 1
ATOM 1184 N N . GLN A 1 150 ? -17.778 -0.882 23.599 1.00 90.62 150 GLN A N 1
ATOM 1185 C CA . GLN A 1 150 ? -19.134 -1.076 23.092 1.00 90.62 150 GLN A CA 1
ATOM 1186 C C . GLN A 1 150 ? -19.988 -1.903 24.061 1.00 90.62 150 GLN A C 1
ATOM 1188 O O . GLN A 1 150 ? -21.061 -1.456 24.457 1.00 90.62 150 GLN A O 1
ATOM 1193 N N . ASN A 1 151 ? -19.470 -3.040 24.534 1.00 92.69 151 ASN A N 1
ATOM 1194 C CA . ASN A 1 151 ? -20.170 -3.879 25.508 1.00 92.69 151 ASN A CA 1
ATOM 1195 C C . ASN A 1 151 ? -20.443 -3.122 26.821 1.00 92.69 151 ASN A C 1
ATOM 1197 O O . ASN A 1 151 ? -21.523 -3.233 27.394 1.00 92.69 151 ASN A O 1
ATOM 1201 N N . ALA A 1 152 ? -19.483 -2.318 27.290 1.00 92.88 152 ALA A N 1
ATOM 1202 C CA . ALA A 1 152 ? -19.648 -1.498 28.491 1.00 92.88 152 ALA A CA 1
ATOM 1203 C C . ALA A 1 152 ? -20.715 -0.402 28.319 1.00 92.88 152 ALA A C 1
ATOM 1205 O O . ALA A 1 152 ? -21.479 -0.127 29.244 1.00 92.88 152 ALA A O 1
ATOM 1206 N N . VAL A 1 153 ? -20.782 0.222 27.140 1.00 91.62 153 VAL A N 1
ATOM 1207 C CA . VAL A 1 153 ? -21.831 1.195 26.805 1.00 91.62 153 VAL A CA 1
ATOM 1208 C C . VAL A 1 153 ? -23.204 0.524 26.815 1.00 91.62 153 VAL A C 1
ATOM 1210 O O . VAL A 1 153 ? -24.112 1.043 27.458 1.00 91.62 153 VAL A O 1
ATOM 1213 N N . GLU A 1 154 ? -23.347 -0.640 26.182 1.00 89.81 154 GLU A N 1
ATOM 1214 C CA . GLU A 1 154 ? -24.610 -1.392 26.128 1.00 89.81 154 GLU A CA 1
ATOM 1215 C C . GLU A 1 154 ? -25.088 -1.835 27.519 1.00 89.81 154 GLU A C 1
ATOM 1217 O O . GLU A 1 154 ? -26.273 -1.715 27.842 1.00 89.81 154 GLU A O 1
ATOM 1222 N N . GLN A 1 155 ? -24.168 -2.267 28.387 1.00 90.88 155 GLN A N 1
ATOM 1223 C CA . GLN A 1 155 ? -24.477 -2.593 29.783 1.00 90.88 155 GLN A CA 1
ATOM 1224 C C . GLN A 1 155 ? -25.007 -1.380 30.557 1.00 90.88 155 GLN A C 1
ATOM 1226 O O . GLN A 1 155 ? -26.035 -1.478 31.227 1.00 90.88 155 GLN A O 1
ATOM 1231 N N . LEU A 1 156 ? -24.347 -0.223 30.439 1.00 90.88 156 LEU A N 1
ATOM 1232 C CA . LEU A 1 156 ? -24.772 1.005 31.121 1.00 90.88 156 LEU A CA 1
ATOM 1233 C C . LEU A 1 156 ? -26.098 1.550 30.578 1.00 90.88 156 LEU A C 1
ATOM 1235 O O . LEU A 1 156 ? -26.898 2.092 31.337 1.00 90.88 156 LEU A O 1
ATOM 1239 N N . GLN A 1 157 ? -26.352 1.394 29.279 1.00 89.12 157 GLN A N 1
ATOM 1240 C CA . GLN A 1 157 ? -27.627 1.769 28.667 1.00 89.12 157 GLN A CA 1
ATOM 1241 C C . GLN A 1 157 ? -28.770 0.868 29.128 1.00 89.12 157 GLN A C 1
ATOM 1243 O O . GLN A 1 157 ? -29.855 1.369 29.394 1.00 89.12 157 GLN A O 1
ATOM 1248 N N . SER A 1 158 ? -28.523 -0.435 29.279 1.00 86.31 158 SER A N 1
ATOM 1249 C CA . SER A 1 158 ? -29.530 -1.393 29.758 1.00 86.31 158 SER A CA 1
ATOM 1250 C C . SER A 1 158 ? -29.955 -1.125 31.206 1.00 86.31 158 SER A C 1
ATOM 1252 O O . SER A 1 158 ? -31.071 -1.447 31.598 1.00 86.31 158 SER A O 1
ATOM 1254 N N . GLN A 1 159 ? -29.066 -0.532 32.005 1.00 84.56 159 GLN A N 1
ATOM 1255 C CA . GLN A 1 159 ? -29.334 -0.170 33.397 1.00 84.56 159 GLN A CA 1
ATOM 1256 C C . GLN A 1 159 ? -29.960 1.220 33.555 1.00 84.56 159 GLN A C 1
ATOM 1258 O O . GLN A 1 159 ? -30.445 1.538 34.640 1.00 84.56 159 GLN A O 1
ATOM 1263 N N . SER A 1 160 ? -29.945 2.065 32.517 1.00 84.00 160 SER A N 1
ATOM 1264 C CA . SER A 1 160 ? -30.451 3.433 32.616 1.00 84.00 160 SER A CA 1
ATOM 1265 C C . SER A 1 160 ? -31.814 3.586 31.950 1.00 84.00 160 SER A C 1
ATOM 1267 O O . SER A 1 160 ? -32.008 3.278 30.778 1.00 84.00 160 SER A O 1
ATOM 1269 N N . THR A 1 161 ? -32.768 4.161 32.685 1.00 77.38 161 THR A N 1
ATOM 1270 C CA . THR A 1 161 ? -34.116 4.466 32.175 1.00 77.38 161 THR A CA 1
ATOM 1271 C C . THR A 1 161 ? -34.084 5.417 30.971 1.00 77.38 161 THR A C 1
ATOM 1273 O O . THR A 1 161 ? -35.017 5.442 30.177 1.00 77.38 161 THR A O 1
ATOM 1276 N N . MET A 1 162 ? -32.998 6.186 30.814 1.00 76.38 162 MET A N 1
ATOM 1277 C CA . MET A 1 162 ? -32.818 7.161 29.734 1.00 76.38 162 MET A CA 1
ATOM 1278 C C . MET A 1 162 ? -31.927 6.687 28.575 1.00 76.38 162 MET A C 1
ATOM 1280 O O . MET A 1 162 ? -31.645 7.487 27.683 1.00 76.38 162 MET A O 1
ATOM 1284 N N . ALA A 1 163 ? -31.446 5.437 28.584 1.00 70.62 163 ALA A N 1
ATOM 1285 C CA . ALA A 1 163 ? -30.500 4.902 27.595 1.00 70.62 163 ALA A CA 1
ATOM 1286 C C . ALA A 1 163 ? -29.252 5.792 27.373 1.00 70.62 163 ALA A C 1
ATOM 1288 O O . ALA A 1 163 ? -28.658 5.819 26.291 1.00 70.62 163 ALA A O 1
ATOM 1289 N N . SER A 1 164 ? -28.837 6.542 28.398 1.00 72.44 164 SER A N 1
ATOM 1290 C CA . SER A 1 164 ? -27.653 7.396 28.351 1.00 72.44 164 SER A CA 1
ATOM 1291 C C . SER A 1 164 ? -26.469 6.695 29.015 1.00 72.44 164 SER A C 1
ATOM 1293 O O . SER A 1 164 ? -26.605 6.045 30.051 1.00 72.44 164 SER A O 1
ATOM 1295 N N . SER A 1 165 ? -25.291 6.809 28.399 1.00 80.50 165 SER A N 1
ATOM 1296 C CA . SER A 1 165 ? -24.033 6.282 28.937 1.00 80.50 165 SER A CA 1
ATOM 1297 C C . SER A 1 165 ? -23.033 7.423 29.103 1.00 80.50 165 SER A C 1
ATOM 1299 O O . SER A 1 165 ? -22.644 8.061 28.118 1.00 80.50 165 SER A O 1
ATOM 1301 N N . SER A 1 166 ? -22.583 7.684 30.331 1.00 87.94 166 SER A N 1
ATOM 1302 C CA . SER A 1 166 ? -21.540 8.682 30.574 1.00 87.94 166 SER A CA 1
ATOM 1303 C C . SER A 1 166 ? -20.166 8.132 30.195 1.00 87.94 166 SER A C 1
ATOM 1305 O O . SER A 1 166 ? -19.763 7.065 30.655 1.00 87.94 166 SER A O 1
ATOM 1307 N N . ILE A 1 167 ? -19.389 8.904 29.428 1.00 89.56 167 ILE A N 1
ATOM 1308 C CA . ILE A 1 167 ? -17.996 8.572 29.068 1.00 89.56 167 ILE A CA 1
ATOM 1309 C C . ILE A 1 167 ? -17.155 8.262 30.319 1.00 89.56 167 ILE A C 1
ATOM 1311 O O . ILE A 1 167 ? -16.259 7.419 30.279 1.00 89.56 167 ILE A O 1
ATOM 1315 N N . THR A 1 168 ? -17.424 8.950 31.431 1.00 92.00 168 THR A N 1
ATOM 1316 C CA . THR A 1 168 ? -16.701 8.744 32.691 1.00 92.00 168 THR A CA 1
ATOM 1317 C C . THR A 1 168 ? -17.024 7.380 33.302 1.00 92.00 168 THR A C 1
ATOM 1319 O O . THR A 1 168 ? -16.100 6.685 33.711 1.00 92.00 168 THR A O 1
ATOM 1322 N N . GLN A 1 169 ? -18.293 6.959 33.286 1.00 91.88 169 GLN A N 1
ATOM 1323 C CA . GLN A 1 169 ? -18.710 5.641 33.783 1.00 91.88 169 GLN A CA 1
ATOM 1324 C C . GLN A 1 169 ? -18.136 4.514 32.922 1.00 91.88 169 GLN A C 1
ATOM 1326 O O . GLN A 1 169 ? -17.593 3.551 33.450 1.00 91.88 169 GLN A O 1
ATOM 1331 N N . VAL A 1 170 ? -18.164 4.672 31.595 1.00 93.69 170 VAL A N 1
ATOM 1332 C CA . VAL A 1 170 ? -17.555 3.708 30.664 1.00 93.69 170 VAL A CA 1
ATOM 1333 C C . VAL A 1 170 ? -16.050 3.582 30.928 1.00 93.69 170 VAL A C 1
ATOM 1335 O O . VAL A 1 170 ? -15.519 2.480 30.992 1.00 93.69 170 VAL A O 1
ATOM 1338 N N . SER A 1 171 ? -15.356 4.706 31.139 1.00 95.50 171 SER A N 1
ATOM 1339 C CA . SER A 1 171 ? -13.922 4.720 31.458 1.00 95.50 171 SER A CA 1
ATOM 1340 C C . SER A 1 171 ? -13.601 4.006 32.774 1.00 95.50 171 SER A C 1
ATOM 1342 O O . SER A 1 171 ? -12.614 3.274 32.831 1.00 95.50 171 SER A O 1
ATOM 1344 N N . GLN A 1 172 ? -14.433 4.196 33.8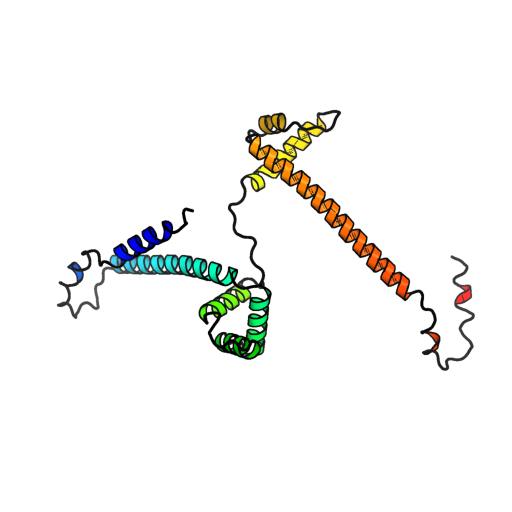03 1.00 94.62 172 GLN A N 1
ATOM 1345 C CA . GLN A 1 172 ? -14.302 3.514 35.093 1.00 94.62 172 GLN A CA 1
ATOM 1346 C C . GLN A 1 172 ? -14.547 2.008 34.962 1.00 94.62 172 GLN A C 1
ATOM 1348 O O . GLN A 1 172 ? -13.759 1.225 35.483 1.00 94.62 172 GLN A O 1
ATOM 1353 N N . LEU A 1 173 ? -15.581 1.605 34.218 1.00 93.50 173 LEU A N 1
ATOM 1354 C CA . LEU A 1 173 ? -15.957 0.203 34.040 1.00 93.50 173 LEU A CA 1
ATOM 1355 C C . LEU A 1 173 ? -14.910 -0.594 33.246 1.00 93.50 173 LEU A C 1
ATOM 1357 O O . LEU A 1 173 ? -14.635 -1.743 33.572 1.00 93.50 173 LEU A O 1
ATOM 1361 N N . THR A 1 174 ? -14.301 0.003 32.217 1.00 92.62 174 THR A N 1
ATOM 1362 C CA . THR A 1 174 ? -13.348 -0.708 31.346 1.00 92.62 174 THR A CA 1
ATOM 1363 C C . THR A 1 174 ? -11.880 -0.513 31.730 1.00 92.62 174 THR A C 1
ATOM 1365 O O . THR A 1 174 ? -11.008 -1.107 31.098 1.00 92.62 174 THR A O 1
ATOM 1368 N N . GLY A 1 175 ? -11.565 0.398 32.659 1.00 93.62 175 GLY A N 1
ATOM 1369 C CA . GLY A 1 175 ? -10.185 0.794 32.981 1.00 93.62 175 GLY A CA 1
ATOM 1370 C C . GLY A 1 175 ? -9.438 1.485 31.826 1.00 93.62 175 GLY A C 1
ATOM 1371 O O . GLY A 1 175 ? -8.215 1.633 31.857 1.00 93.62 175 GLY A O 1
ATOM 1372 N N . ILE A 1 176 ? -10.148 1.911 30.775 1.00 93.44 176 ILE A N 1
ATOM 1373 C CA . ILE A 1 176 ? -9.551 2.571 29.605 1.00 93.44 176 ILE A CA 1
ATOM 1374 C C . ILE A 1 176 ? -9.536 4.082 29.861 1.00 93.44 176 ILE A C 1
ATOM 1376 O O . ILE A 1 176 ? -10.556 4.625 30.286 1.00 93.44 176 ILE A O 1
ATOM 1380 N N . PRO A 1 177 ? -8.447 4.810 29.536 1.00 94.12 177 PRO A N 1
ATOM 1381 C CA . PRO A 1 177 ? -8.405 6.256 29.722 1.00 94.12 177 PRO A CA 1
ATOM 1382 C C . PRO A 1 177 ? -9.552 6.973 29.003 1.00 94.12 177 PRO A C 1
ATOM 1384 O O . PRO A 1 177 ? -9.788 6.743 27.812 1.00 94.12 177 PRO A O 1
ATOM 1387 N N . ARG A 1 178 ? -10.196 7.918 29.697 1.00 94.38 178 ARG A N 1
ATOM 1388 C CA . ARG A 1 178 ? -11.349 8.705 29.221 1.00 94.38 178 ARG A CA 1
ATOM 1389 C C . ARG A 1 178 ? -11.183 9.258 27.800 1.00 94.38 178 ARG A C 1
ATOM 1391 O O . ARG A 1 178 ? -12.107 9.204 26.993 1.00 94.38 178 ARG A O 1
ATOM 1398 N N . ALA A 1 179 ? -9.989 9.752 27.463 1.00 92.50 179 ALA A N 1
ATOM 1399 C CA . ALA A 1 179 ? -9.684 10.284 26.132 1.00 92.50 179 ALA A CA 1
ATOM 1400 C C . ALA A 1 179 ? -9.762 9.221 25.018 1.00 92.50 179 ALA A C 1
ATOM 1402 O O . ALA A 1 179 ? -10.172 9.529 23.898 1.00 92.50 179 ALA A O 1
ATOM 1403 N N . SER A 1 180 ? -9.383 7.976 25.316 1.00 90.81 180 SER A N 1
ATOM 1404 C CA . SER A 1 180 ? -9.474 6.858 24.371 1.00 90.81 180 SER A CA 1
ATOM 1405 C C . SER A 1 180 ? -10.921 6.418 24.184 1.00 90.81 180 SER A C 1
ATOM 1407 O O . SER A 1 180 ? -11.350 6.281 23.043 1.00 90.81 180 SER A O 1
ATOM 1409 N N . VAL A 1 181 ? -11.684 6.299 25.278 1.00 92.94 181 VAL A N 1
ATOM 1410 C CA . VAL A 1 181 ? -13.128 6.007 25.242 1.00 92.94 181 VAL A CA 1
ATOM 1411 C C . VAL A 1 181 ? -13.865 7.042 24.393 1.00 92.94 181 VAL A C 1
ATOM 1413 O O . VAL A 1 181 ? -14.563 6.686 23.452 1.00 92.94 181 VAL A O 1
ATOM 1416 N N . HIS A 1 182 ? -13.620 8.333 24.628 1.00 92.25 182 HIS A N 1
ATOM 1417 C CA . HIS A 1 182 ? -14.227 9.404 23.836 1.00 92.25 182 HIS A CA 1
ATOM 1418 C C . HIS A 1 182 ? -13.852 9.334 22.342 1.00 92.25 182 HIS A C 1
ATOM 1420 O O . HIS A 1 182 ? -14.706 9.556 21.485 1.00 92.25 182 HIS A O 1
ATOM 1426 N N . ARG A 1 183 ? -12.595 9.008 21.995 1.00 90.56 183 ARG A N 1
ATOM 1427 C CA . ARG A 1 183 ? -12.187 8.818 20.587 1.00 90.56 183 ARG A CA 1
ATOM 1428 C C . ARG A 1 183 ? -12.896 7.631 19.934 1.00 90.56 183 ARG A C 1
ATOM 1430 O O . ARG A 1 183 ? -13.231 7.733 18.759 1.00 90.56 183 ARG A O 1
ATOM 1437 N N . ILE A 1 184 ? -13.090 6.537 20.671 1.00 90.88 184 ILE A N 1
ATOM 1438 C CA . ILE A 1 184 ? -13.803 5.339 20.208 1.00 90.88 184 ILE A CA 1
ATOM 1439 C C . ILE A 1 184 ? -15.279 5.680 19.984 1.00 90.88 184 ILE A C 1
ATOM 1441 O O . ILE A 1 184 ? -15.724 5.664 18.842 1.00 90.88 184 ILE A O 1
ATOM 1445 N N . MET A 1 185 ? -15.975 6.165 21.017 1.00 89.00 185 MET A N 1
ATOM 1446 C CA . MET A 1 185 ? -17.399 6.510 20.938 1.00 89.00 185 MET A CA 1
ATOM 1447 C C . MET A 1 185 ? -17.697 7.544 19.841 1.00 89.00 185 MET A C 1
ATOM 1449 O O . MET A 1 185 ? -18.655 7.395 19.090 1.00 89.00 185 MET A O 1
ATOM 1453 N N . ARG A 1 186 ? -16.849 8.574 19.674 1.00 86.88 186 ARG A N 1
ATOM 1454 C CA . ARG A 1 186 ? -17.012 9.552 18.582 1.00 86.88 186 ARG A CA 1
ATOM 1455 C C . ARG A 1 186 ? -16.887 8.896 17.201 1.00 86.88 186 ARG A C 1
ATOM 1457 O O . ARG A 1 186 ? -17.594 9.288 16.274 1.00 86.88 186 ARG A O 1
ATOM 1464 N N . ARG A 1 187 ? -15.980 7.926 17.029 1.00 84.69 187 ARG A N 1
ATOM 1465 C CA . ARG A 1 187 ? -15.862 7.190 15.760 1.00 84.69 187 ARG A CA 1
ATOM 1466 C C . ARG A 1 187 ? -17.076 6.312 15.506 1.00 84.69 187 ARG A C 1
ATOM 1468 O O . ARG A 1 187 ? -17.507 6.260 14.359 1.00 84.69 187 ARG A O 1
ATOM 1475 N N . ASP A 1 188 ? -17.627 5.678 16.534 1.00 80.12 188 ASP A N 1
ATOM 1476 C CA . ASP A 1 188 ? -18.794 4.807 16.392 1.00 80.12 188 ASP A CA 1
ATOM 1477 C C . ASP A 1 188 ? -20.043 5.601 15.995 1.00 80.12 188 ASP A C 1
ATOM 1479 O O . ASP A 1 188 ? -20.730 5.215 15.050 1.00 80.12 188 ASP A O 1
ATOM 1483 N N . VAL A 1 189 ? -20.255 6.783 16.585 1.00 73.25 189 VAL A N 1
ATOM 1484 C CA . VAL A 1 189 ? -21.304 7.728 16.152 1.00 73.25 189 VAL A CA 1
ATOM 1485 C C . VAL A 1 189 ? -21.132 8.097 14.675 1.00 73.25 189 VAL A C 1
ATOM 1487 O O . VAL A 1 189 ? -22.059 7.964 13.876 1.00 73.25 189 VAL A O 1
ATOM 1490 N N . ASN A 1 190 ? -19.920 8.478 14.262 1.00 73.62 190 ASN A N 1
ATOM 1491 C CA . ASN A 1 190 ? -19.642 8.799 12.859 1.00 73.62 190 ASN A CA 1
ATOM 1492 C C . ASN A 1 190 ? -19.849 7.593 11.925 1.00 73.62 190 ASN A C 1
ATOM 1494 O O . ASN A 1 190 ? -20.322 7.756 10.799 1.00 73.62 190 ASN A O 1
ATOM 1498 N N . ARG A 1 191 ? -19.517 6.381 12.382 1.00 73.44 191 ARG A N 1
ATOM 1499 C CA . ARG A 1 191 ? -19.702 5.135 11.630 1.00 73.44 191 ARG A CA 1
ATOM 1500 C C . ARG A 1 191 ? -21.183 4.813 11.438 1.00 73.44 191 ARG A C 1
ATOM 1502 O O . ARG A 1 191 ? -21.572 4.441 10.332 1.00 73.44 191 ARG A O 1
ATOM 1509 N N . GLN A 1 192 ? -22.008 4.999 12.466 1.00 69.12 192 GLN A N 1
ATOM 1510 C CA . GLN A 1 192 ? -23.460 4.834 12.376 1.00 69.12 192 GLN A CA 1
ATOM 1511 C C . GLN A 1 192 ? -24.082 5.854 11.411 1.00 69.12 192 GLN A C 1
ATOM 1513 O O . GLN A 1 192 ? -24.831 5.460 10.517 1.00 69.12 192 GLN A O 1
ATOM 1518 N N . HIS A 1 193 ? -23.701 7.136 11.493 1.00 62.69 193 HIS A N 1
ATOM 1519 C CA . HIS A 1 193 ? -24.154 8.155 10.536 1.00 62.69 193 HIS A CA 1
ATOM 1520 C C . HIS A 1 193 ? -23.745 7.832 9.090 1.00 62.69 193 HIS A C 1
ATOM 1522 O O . HIS A 1 193 ? -24.559 7.962 8.175 1.00 62.69 193 HIS A O 1
ATOM 1528 N N . ALA A 1 194 ? -22.513 7.369 8.866 1.00 64.44 194 ALA A N 1
ATOM 1529 C CA . ALA A 1 194 ? -22.051 6.972 7.537 1.00 64.44 194 ALA A CA 1
ATOM 1530 C C . ALA A 1 194 ? -22.838 5.775 6.975 1.00 64.44 194 ALA A C 1
ATOM 1532 O O . ALA A 1 194 ? -23.179 5.771 5.792 1.00 64.44 194 ALA A O 1
ATOM 1533 N N . ASN A 1 195 ? -23.178 4.789 7.811 1.00 62.72 195 ASN A N 1
ATOM 1534 C CA . ASN A 1 195 ? -23.959 3.623 7.396 1.00 62.72 195 ASN A CA 1
ATOM 1535 C C . ASN A 1 195 ? -25.420 3.991 7.067 1.00 62.72 195 ASN A C 1
ATOM 1537 O O . ASN A 1 195 ? -25.965 3.566 6.048 1.00 62.72 195 ASN A O 1
ATOM 1541 N N . LEU A 1 196 ? -26.037 4.865 7.867 1.00 61.72 196 LEU A N 1
ATOM 1542 C CA . LEU A 1 196 ? -27.378 5.400 7.597 1.00 61.72 196 LEU A CA 1
ATOM 1543 C C . LEU A 1 196 ? -27.422 6.227 6.302 1.00 61.72 196 LEU A C 1
ATOM 1545 O O . LEU A 1 196 ? -28.373 6.138 5.528 1.00 61.72 196 LEU A O 1
ATOM 1549 N N . ASN A 1 197 ? -26.372 6.996 6.014 1.00 57.94 197 ASN A N 1
ATOM 1550 C CA . ASN A 1 197 ? -26.276 7.749 4.764 1.00 57.94 197 ASN A CA 1
ATOM 1551 C C . ASN A 1 197 ? -26.008 6.831 3.560 1.00 57.94 197 ASN A C 1
ATOM 1553 O O . ASN A 1 197 ? -26.617 7.007 2.507 1.00 57.94 197 ASN A O 1
ATOM 1557 N N . GLY A 1 198 ? -25.159 5.811 3.713 1.00 57.25 198 GLY A N 1
ATOM 1558 C CA . GLY A 1 198 ? -24.891 4.817 2.671 1.00 57.25 198 GLY A CA 1
ATOM 1559 C C . GLY A 1 198 ? -26.128 3.994 2.301 1.00 57.25 198 GLY A C 1
ATOM 1560 O O . GLY A 1 198 ? -26.414 3.806 1.119 1.00 57.25 198 GLY A O 1
ATOM 1561 N N . THR A 1 199 ? -26.909 3.568 3.294 1.00 60.09 199 THR A N 1
ATOM 1562 C CA . THR A 1 199 ? -28.174 2.843 3.084 1.00 60.09 199 THR A CA 1
ATOM 1563 C C . THR A 1 199 ? -29.239 3.722 2.432 1.00 60.09 199 THR A C 1
ATOM 1565 O O . THR A 1 199 ? -29.882 3.272 1.484 1.00 60.09 199 THR A O 1
ATOM 1568 N N . LYS A 1 200 ? -29.366 4.998 2.826 1.00 58.62 200 LYS A N 1
ATOM 1569 C CA . LYS A 1 200 ? -30.227 5.974 2.129 1.00 58.62 200 LYS A CA 1
ATOM 1570 C C . LYS A 1 200 ? -29.825 6.170 0.664 1.00 58.62 200 LYS A C 1
ATOM 1572 O O . LYS A 1 200 ? -30.693 6.195 -0.205 1.00 58.62 200 LYS A O 1
ATOM 1577 N N . ILE A 1 201 ? -28.527 6.258 0.364 1.00 59.94 201 ILE A N 1
ATOM 1578 C CA . ILE A 1 201 ? -28.025 6.383 -1.016 1.00 59.94 201 ILE A CA 1
ATOM 1579 C C . ILE A 1 201 ? -28.293 5.101 -1.819 1.00 59.94 201 ILE A C 1
ATOM 1581 O O . ILE A 1 201 ? -28.692 5.177 -2.980 1.00 59.94 201 ILE A O 1
ATOM 1585 N N . ALA A 1 202 ? -28.112 3.923 -1.219 1.00 57.16 202 ALA A N 1
ATOM 1586 C CA . ALA A 1 202 ? -28.391 2.644 -1.869 1.00 57.16 202 ALA A CA 1
ATOM 1587 C C . ALA A 1 202 ? -29.890 2.452 -2.158 1.00 57.16 202 ALA A C 1
ATOM 1589 O O . ALA A 1 202 ? -30.252 2.016 -3.250 1.00 57.16 202 ALA A O 1
ATOM 1590 N N . LEU A 1 203 ? -30.762 2.828 -1.218 1.00 59.91 203 LEU A N 1
ATOM 1591 C CA . LEU A 1 203 ? -32.217 2.829 -1.400 1.00 59.91 203 LEU A CA 1
ATOM 1592 C C . LEU A 1 203 ? -32.654 3.836 -2.469 1.00 59.91 203 LEU A C 1
ATOM 1594 O O . LEU A 1 203 ? -33.437 3.491 -3.349 1.00 59.91 203 LEU A O 1
ATOM 1598 N N . SER A 1 204 ? -32.084 5.044 -2.460 1.00 64.44 204 SER A N 1
ATOM 1599 C CA . SER A 1 204 ? -32.333 6.061 -3.488 1.00 64.44 204 SER A CA 1
ATOM 1600 C C . SER A 1 204 ? -31.940 5.572 -4.889 1.00 64.44 204 SER A C 1
ATOM 1602 O O . SER A 1 204 ? -32.720 5.691 -5.833 1.00 64.44 204 SER A O 1
ATOM 1604 N N . LYS A 1 205 ? -30.782 4.911 -5.025 1.00 55.84 205 LYS A N 1
ATOM 1605 C CA . LYS A 1 205 ? -30.359 4.292 -6.290 1.00 55.84 205 LYS A CA 1
ATOM 1606 C C . LYS A 1 205 ? -31.312 3.189 -6.750 1.00 55.84 205 LYS A C 1
ATOM 1608 O O . LYS A 1 205 ? -31.663 3.171 -7.921 1.00 55.84 205 LYS A O 1
ATOM 1613 N N . ARG A 1 206 ? -31.770 2.308 -5.853 1.00 56.50 206 ARG A N 1
ATOM 1614 C CA . ARG A 1 206 ? -32.749 1.257 -6.194 1.00 56.50 206 ARG A CA 1
ATOM 1615 C C . ARG A 1 206 ? -34.080 1.841 -6.667 1.00 56.50 206 ARG A C 1
ATOM 1617 O O . ARG A 1 206 ? -34.625 1.353 -7.651 1.00 56.50 206 ARG A O 1
ATOM 1624 N N . ASN A 1 207 ? -34.554 2.911 -6.029 1.00 56.91 207 ASN A N 1
ATOM 1625 C CA . ASN A 1 207 ? -35.770 3.610 -6.446 1.00 56.91 207 ASN A CA 1
ATOM 1626 C C . ASN A 1 207 ? -35.612 4.260 -7.828 1.00 56.91 207 ASN A C 1
ATOM 1628 O O . ASN A 1 207 ? -36.513 4.154 -8.654 1.00 56.91 207 ASN A O 1
ATOM 1632 N N . LEU A 1 208 ? -34.457 4.862 -8.127 1.00 59.31 208 LEU A N 1
ATOM 1633 C CA . LEU A 1 208 ? -34.163 5.400 -9.462 1.00 59.31 208 LEU A CA 1
ATOM 1634 C C . LEU A 1 208 ? -34.102 4.300 -10.536 1.00 59.31 208 LEU A C 1
ATOM 1636 O O . LEU A 1 208 ? -34.624 4.498 -11.633 1.00 59.31 208 LEU A O 1
ATOM 1640 N N . THR A 1 209 ? -33.537 3.129 -10.227 1.00 58.12 209 THR A N 1
ATOM 1641 C CA . THR A 1 209 ? -33.518 1.975 -11.144 1.00 58.12 209 THR A CA 1
ATOM 1642 C C . THR A 1 209 ? -34.924 1.410 -11.387 1.00 58.12 209 THR A C 1
ATOM 1644 O O . THR A 1 209 ? -35.267 1.081 -12.523 1.00 58.12 209 THR A O 1
ATOM 1647 N N . LEU A 1 210 ? -35.767 1.348 -10.351 1.00 57.62 210 LEU A N 1
ATOM 1648 C CA . LEU A 1 210 ? -37.177 0.951 -10.465 1.00 57.62 210 LEU A CA 1
ATOM 1649 C C . LEU A 1 210 ? -37.981 1.944 -11.316 1.00 57.62 210 LEU A C 1
ATOM 1651 O O . LEU A 1 210 ? -38.722 1.528 -12.201 1.00 57.62 210 LEU A O 1
ATOM 1655 N N . ILE A 1 211 ? -37.777 3.250 -11.123 1.00 59.97 211 ILE A N 1
ATOM 1656 C CA . ILE A 1 211 ? -38.421 4.298 -11.931 1.00 59.97 211 ILE A CA 1
ATOM 1657 C C . ILE A 1 211 ? -37.956 4.237 -13.395 1.00 59.97 211 ILE A C 1
ATOM 1659 O O . ILE A 1 211 ? -38.771 4.413 -14.301 1.00 59.97 211 ILE A O 1
ATOM 1663 N N . GLY A 1 212 ? -36.675 3.949 -13.651 1.00 55.16 212 GLY A N 1
ATOM 1664 C CA . GLY A 1 212 ? -36.157 3.717 -15.003 1.00 55.16 212 GLY A CA 1
ATOM 1665 C C . GLY A 1 212 ? -36.807 2.511 -15.691 1.00 55.16 212 GLY A C 1
ATOM 1666 O O . GLY A 1 212 ? -37.198 2.610 -16.851 1.00 55.16 212 GLY A O 1
ATOM 1667 N N . SER A 1 213 ? -37.011 1.421 -14.946 1.00 55.78 213 SER A N 1
ATOM 1668 C CA . SER A 1 213 ? -37.640 0.182 -15.438 1.00 55.78 213 SER A CA 1
ATOM 1669 C C . SER A 1 213 ? -39.157 0.316 -15.645 1.00 55.78 213 SER A C 1
ATOM 1671 O O . SER A 1 213 ? -39.733 -0.317 -16.525 1.00 55.78 213 SER A O 1
ATOM 1673 N N . LEU A 1 214 ? -39.821 1.183 -14.874 1.00 51.94 214 LEU A N 1
ATOM 1674 C CA . LEU A 1 214 ? -41.232 1.537 -15.073 1.00 51.94 214 LEU A CA 1
ATOM 1675 C C . LEU A 1 214 ? -41.428 2.504 -16.252 1.00 51.94 214 LEU A C 1
ATOM 1677 O O . LEU A 1 214 ? -42.473 2.483 -16.900 1.00 51.94 214 LEU A O 1
ATOM 1681 N N . LYS A 1 215 ? -40.420 3.322 -16.585 1.00 54.16 215 LYS A N 1
ATOM 1682 C CA . LYS A 1 215 ? -40.450 4.191 -17.774 1.00 54.16 215 LYS A CA 1
ATOM 1683 C C . LYS A 1 215 ? -40.304 3.421 -19.088 1.00 54.16 215 LYS A C 1
ATOM 1685 O O . LYS A 1 215 ? -40.872 3.862 -20.083 1.00 54.16 215 LYS A O 1
ATOM 1690 N N . THR A 1 216 ? -39.629 2.271 -19.104 1.00 50.59 216 THR A N 1
ATOM 1691 C CA . THR A 1 216 ? -39.572 1.386 -20.284 1.00 50.59 216 THR A CA 1
ATOM 1692 C C . THR A 1 216 ? -40.877 0.629 -20.543 1.00 50.59 216 THR A C 1
ATOM 1694 O O . THR A 1 216 ? -41.095 0.187 -21.664 1.00 50.59 216 THR A O 1
ATOM 1697 N N . PHE A 1 217 ? -41.788 0.549 -19.567 1.00 47.97 217 PHE A N 1
ATOM 1698 C CA . PHE A 1 217 ? -43.130 -0.025 -19.751 1.00 47.97 217 PHE A CA 1
ATOM 1699 C C . PHE A 1 217 ? -44.177 0.979 -20.264 1.00 47.97 217 PHE A C 1
ATOM 1701 O O . PHE A 1 217 ? -45.304 0.599 -20.572 1.00 47.97 217 PHE A O 1
ATOM 1708 N N . ARG A 1 218 ? -43.824 2.268 -20.377 1.00 44.88 218 ARG A N 1
ATOM 1709 C CA . ARG A 1 218 ? -44.747 3.351 -20.760 1.00 44.88 218 ARG A CA 1
ATOM 1710 C C . ARG A 1 218 ? -44.511 3.879 -22.182 1.00 44.88 218 ARG A C 1
ATOM 1712 O O . ARG A 1 218 ? -44.665 5.070 -22.429 1.00 44.88 218 ARG A O 1
ATOM 1719 N N . GLN A 1 219 ? -44.129 2.998 -23.105 1.00 46.84 219 GLN A N 1
ATOM 1720 C CA . GLN A 1 219 ? -44.115 3.257 -24.551 1.00 46.84 219 GLN A CA 1
ATOM 1721 C C . GLN A 1 219 ? -44.795 2.080 -25.279 1.00 46.84 219 GLN A C 1
ATOM 1723 O O . GLN A 1 219 ? -44.110 1.165 -25.734 1.00 46.84 219 GLN A O 1
ATOM 1728 N N . PRO A 1 220 ? -46.136 2.050 -25.387 1.00 45.56 220 PRO A N 1
ATOM 1729 C CA . PRO A 1 220 ? -46.862 0.973 -26.059 1.00 45.56 220 PRO A CA 1
ATOM 1730 C C . PRO A 1 220 ? -46.940 1.178 -27.582 1.00 45.56 220 PRO A C 1
ATOM 1732 O O . PRO A 1 220 ? -47.981 0.931 -28.180 1.00 45.56 220 PRO A O 1
ATOM 1735 N N . THR A 1 221 ? -45.866 1.638 -28.234 1.00 53.41 221 THR A N 1
ATOM 1736 C CA . THR A 1 221 ? -45.938 1.993 -29.668 1.00 53.41 221 THR A CA 1
ATOM 1737 C C . THR A 1 221 ? -44.908 1.306 -30.559 1.00 53.41 221 THR A C 1
ATOM 1739 O O . THR A 1 221 ? -44.920 1.524 -31.763 1.00 53.41 221 THR A O 1
ATOM 1742 N N . ALA A 1 222 ? -44.057 0.425 -30.022 1.00 49.25 222 ALA A N 1
ATOM 1743 C CA . ALA A 1 222 ? -43.048 -0.276 -30.830 1.00 49.25 222 ALA A CA 1
ATOM 1744 C C . ALA A 1 222 ? -43.299 -1.786 -31.022 1.00 49.25 222 ALA A C 1
ATOM 1746 O O . ALA A 1 222 ? -42.577 -2.422 -31.782 1.00 49.25 222 ALA A O 1
ATOM 1747 N N . ILE A 1 223 ? -44.324 -2.374 -30.388 1.00 47.00 223 ILE A N 1
ATOM 1748 C CA . ILE A 1 223 ? -44.623 -3.819 -30.514 1.00 47.00 223 ILE A CA 1
ATOM 1749 C C . ILE A 1 223 ? -45.625 -4.118 -31.649 1.00 47.00 223 ILE A C 1
ATOM 1751 O O . ILE A 1 223 ? -45.783 -5.267 -32.044 1.00 47.00 223 ILE A O 1
ATOM 1755 N N . LEU A 1 224 ? -46.223 -3.099 -32.282 1.00 46.66 224 LEU A N 1
ATOM 1756 C CA . LEU A 1 224 ? -47.067 -3.301 -33.472 1.00 46.66 224 LEU A CA 1
ATOM 1757 C C . LEU A 1 224 ? -46.280 -3.523 -34.781 1.00 46.66 224 LEU A C 1
ATOM 1759 O O . LEU A 1 224 ? -46.886 -3.822 -35.803 1.00 46.66 224 LEU A O 1
ATOM 1763 N N . GLY A 1 225 ? -44.946 -3.405 -34.772 1.00 50.59 225 GLY A N 1
ATOM 1764 C CA . GLY A 1 225 ? -44.115 -3.566 -35.975 1.00 50.59 225 GLY A CA 1
ATOM 1765 C C . GLY A 1 225 ? -43.616 -4.990 -36.257 1.00 50.59 225 GLY A C 1
ATOM 1766 O O . GLY A 1 225 ? -43.082 -5.232 -37.334 1.00 50.59 225 GLY A O 1
ATOM 1767 N N . LEU A 1 226 ? -43.766 -5.930 -35.313 1.00 48.53 226 LEU A N 1
ATOM 1768 C CA . LEU A 1 226 ? -43.224 -7.300 -35.426 1.00 48.53 226 LEU A CA 1
ATOM 1769 C C . LEU A 1 226 ? -44.291 -8.404 -35.515 1.00 48.53 226 LEU A C 1
ATOM 1771 O O . LEU A 1 226 ? -43.945 -9.575 -35.623 1.00 48.53 226 LEU A O 1
ATOM 1775 N N . LEU A 1 227 ? -45.575 -8.041 -35.539 1.00 43.72 227 LEU A N 1
ATOM 1776 C CA . LEU A 1 227 ? -46.681 -8.942 -35.882 1.00 43.72 227 LEU A CA 1
ATOM 1777 C C . LEU A 1 227 ? -47.292 -8.532 -37.226 1.00 43.72 227 LEU A C 1
ATOM 1779 O O . LEU A 1 227 ? -48.481 -8.257 -37.357 1.00 43.72 227 LEU A O 1
ATOM 1783 N N . GLY A 1 228 ? -46.444 -8.495 -38.251 1.00 48.53 228 GLY A N 1
ATOM 1784 C CA . GLY A 1 228 ? -46.904 -8.616 -39.625 1.00 48.53 228 GLY A CA 1
ATOM 1785 C C . GLY A 1 228 ? -47.272 -10.073 -39.898 1.00 48.53 228 GLY A C 1
ATOM 1786 O O . GLY A 1 228 ? -46.394 -10.929 -39.948 1.00 48.53 228 GLY A O 1
ATOM 1787 N N . ASN A 1 229 ? -48.565 -10.317 -40.112 1.00 54.94 229 ASN A N 1
ATOM 1788 C CA . ASN A 1 229 ? -49.140 -11.499 -40.767 1.00 54.94 229 ASN A CA 1
ATOM 1789 C C . ASN A 1 229 ? -49.214 -12.812 -39.968 1.00 54.94 229 ASN A C 1
ATOM 1791 O O . ASN A 1 229 ? -48.887 -13.870 -40.501 1.00 54.94 229 ASN A O 1
ATOM 1795 N N . TYR A 1 230 ? -49.760 -12.786 -38.749 1.00 47.19 230 TYR A N 1
ATOM 1796 C CA . TYR A 1 230 ? -50.421 -13.979 -38.205 1.00 47.19 230 TYR A CA 1
ATOM 1797 C C . TYR A 1 230 ? -51.928 -13.751 -38.090 1.00 47.19 230 TYR A C 1
ATOM 1799 O O . TYR A 1 230 ? -52.396 -12.796 -37.478 1.00 47.19 230 TYR A O 1
ATOM 1807 N N . GLN A 1 231 ? -52.648 -14.639 -38.773 1.00 48.28 231 GLN A N 1
ATOM 1808 C CA . GLN A 1 231 ? -54.094 -14.755 -38.891 1.00 48.28 231 GLN A CA 1
ATOM 1809 C C . GLN A 1 231 ? -54.878 -14.383 -37.623 1.00 48.28 231 GLN A C 1
ATOM 1811 O O . GLN A 1 231 ? -54.633 -14.878 -36.523 1.00 48.28 231 GLN A O 1
ATOM 1816 N N . VAL A 1 232 ? -55.884 -13.539 -37.842 1.00 50.16 232 VAL A N 1
ATOM 1817 C CA . VAL A 1 232 ? -56.957 -13.181 -36.914 1.00 50.16 232 VAL A CA 1
ATOM 1818 C C . VAL A 1 232 ? -57.755 -14.445 -36.578 1.00 50.16 232 VAL A C 1
ATOM 1820 O O . VAL A 1 232 ? -58.614 -14.857 -37.348 1.00 50.16 232 VAL A O 1
ATOM 1823 N N . GLY A 1 233 ? -57.454 -15.088 -35.448 1.00 52.78 233 GLY A N 1
ATOM 1824 C CA . 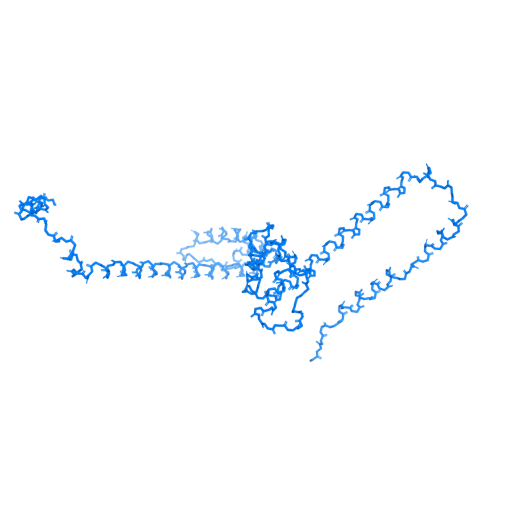GLY A 1 233 ? -58.216 -16.263 -35.008 1.00 52.78 233 GLY A CA 1
ATOM 1825 C C . GLY A 1 233 ? -58.047 -16.677 -33.546 1.00 52.78 233 GLY A C 1
ATOM 1826 O O . GLY A 1 233 ? -58.976 -17.238 -32.982 1.00 52.78 233 GLY A O 1
ATOM 1827 N N . ALA A 1 234 ? -56.922 -16.368 -32.892 1.00 51.72 234 ALA A N 1
ATOM 1828 C CA . ALA A 1 234 ? -56.601 -16.967 -31.585 1.00 51.72 234 ALA A CA 1
ATOM 1829 C C . ALA A 1 234 ? -56.514 -15.987 -30.394 1.00 51.72 234 ALA A C 1
ATOM 1831 O O . ALA A 1 234 ? -56.077 -16.368 -29.313 1.00 51.72 234 ALA A O 1
ATOM 1832 N N . VAL A 1 235 ? -56.917 -14.720 -30.549 1.00 49.31 235 VAL A N 1
ATOM 1833 C CA . VAL A 1 235 ? -56.773 -13.712 -29.470 1.00 49.31 235 VAL A CA 1
ATOM 1834 C C . VAL A 1 235 ? -57.985 -13.674 -28.523 1.00 49.31 235 VAL A C 1
ATOM 1836 O O . VAL A 1 235 ? -57.896 -13.125 -27.428 1.00 49.31 235 VAL A O 1
ATOM 1839 N N . SER A 1 236 ? -59.108 -14.307 -28.882 1.00 50.97 236 SER A N 1
ATOM 1840 C CA . SER A 1 236 ? -60.316 -14.276 -28.042 1.00 50.97 236 SER A CA 1
ATOM 1841 C C . SER A 1 236 ? -60.268 -15.218 -26.833 1.00 50.97 236 SER A C 1
ATOM 1843 O O . SER A 1 236 ? -61.040 -15.023 -25.898 1.00 50.97 236 SER A O 1
ATOM 1845 N N . GLU A 1 237 ? -59.383 -16.218 -26.812 1.00 52.19 237 GLU A N 1
ATOM 1846 C CA . GLU A 1 237 ? -59.370 -17.225 -25.740 1.00 52.19 237 GLU A CA 1
ATOM 1847 C C . GLU A 1 237 ? -58.553 -16.776 -24.518 1.00 52.19 237 GLU A C 1
ATOM 1849 O O . GLU A 1 237 ? -58.954 -17.009 -23.380 1.00 52.19 237 GLU A O 1
ATOM 1854 N N . ILE A 1 238 ? -57.468 -16.023 -24.728 1.00 53.06 238 ILE A N 1
ATOM 1855 C CA . ILE A 1 238 ? -56.537 -15.631 -23.654 1.00 53.06 238 ILE A CA 1
ATOM 1856 C C . ILE A 1 238 ? -57.114 -14.526 -22.749 1.00 53.06 238 ILE A C 1
ATOM 1858 O O . ILE A 1 238 ? -56.794 -14.465 -21.562 1.00 53.06 238 ILE A O 1
ATOM 1862 N N . LEU A 1 239 ? -58.001 -13.671 -23.268 1.00 47.75 239 LEU A N 1
ATOM 1863 C CA . LEU A 1 239 ? -58.626 -12.611 -22.463 1.00 47.75 239 LEU A CA 1
ATOM 1864 C C . LEU A 1 239 ? -59.714 -13.129 -21.511 1.00 47.75 239 LEU A C 1
ATOM 1866 O O . LEU A 1 239 ? -60.027 -12.454 -20.534 1.00 47.75 239 LEU A O 1
ATOM 1870 N N . SER A 1 240 ? -60.255 -14.329 -21.743 1.00 53.91 240 SER A N 1
ATOM 1871 C CA . SER A 1 240 ? -61.280 -14.910 -20.867 1.00 53.91 240 SER A CA 1
ATOM 1872 C C . SER A 1 240 ? -60.702 -15.493 -19.569 1.00 53.91 240 SER A C 1
ATOM 1874 O O . SER A 1 240 ? -61.345 -15.434 -18.523 1.00 53.91 240 SER A O 1
ATOM 1876 N N . THR A 1 241 ? -59.454 -15.970 -19.591 1.00 51.97 241 THR A N 1
ATOM 1877 C CA . THR A 1 241 ? -58.818 -16.636 -18.442 1.00 51.97 241 THR A CA 1
ATOM 1878 C C . THR A 1 241 ? -58.259 -15.661 -17.403 1.00 51.97 241 THR A C 1
ATOM 1880 O O . THR A 1 241 ? -58.069 -16.034 -16.250 1.00 51.97 241 THR A O 1
ATOM 1883 N N . LEU A 1 242 ? -58.014 -14.402 -17.780 1.00 47.50 242 LEU A N 1
ATOM 1884 C CA . LEU A 1 242 ? -57.441 -13.383 -16.889 1.00 47.50 242 LEU A CA 1
ATOM 1885 C C . LEU A 1 242 ? -58.484 -12.600 -16.076 1.00 47.50 242 LEU A C 1
ATOM 1887 O O . LEU A 1 242 ? -58.103 -11.789 -15.240 1.00 47.50 242 LEU A O 1
ATOM 1891 N N . CYS A 1 243 ? -59.782 -12.834 -16.290 1.00 46.75 243 CYS A N 1
ATOM 1892 C CA . CYS A 1 243 ? -60.844 -12.109 -15.586 1.00 46.75 243 CYS A CA 1
ATOM 1893 C C . CYS A 1 243 ? -61.455 -12.887 -14.400 1.00 46.75 243 CYS A C 1
ATOM 1895 O O . CYS A 1 243 ? -62.464 -12.448 -13.853 1.00 46.75 243 CYS A O 1
ATOM 1897 N N . SER A 1 244 ? -60.872 -14.026 -13.997 1.00 44.78 244 SER A N 1
ATOM 1898 C CA . SER A 1 244 ? -61.421 -14.889 -12.933 1.00 44.78 244 SER A CA 1
ATOM 1899 C C . SER A 1 244 ? -60.442 -15.253 -11.799 1.00 44.78 244 SER A C 1
ATOM 1901 O O . SER A 1 244 ? -60.677 -16.228 -11.084 1.00 44.78 244 SER A O 1
ATOM 1903 N N . THR A 1 245 ? -59.382 -14.472 -11.592 1.00 45.62 245 THR A N 1
ATOM 1904 C CA . THR A 1 245 ? -58.491 -14.553 -10.413 1.00 45.62 245 THR A CA 1
ATOM 1905 C C . THR A 1 245 ? -58.222 -13.167 -9.872 1.00 45.62 245 THR A C 1
ATOM 1907 O O . THR A 1 245 ? -58.288 -13.000 -8.637 1.00 45.62 245 THR A O 1
#

Sequence (245 aa):
MYGPYTRNALLIRLLKILRQPTTGFALLGAHQDCFLWKSTIPSSFKFFYLSVVKFIDSVIKRFCMQVLAFYLFTMGVSTRTEILKLYHSLGESAIAALRGYKTKHGIIKDPFTVSTITGLIAKFESIGSVLDFPGKGRKSLSDERTPIVQNAVEQLQSQSTMASSSITQVSQLTGIPRASVHRIMRRDVNRQHANLNGTKIALSKRNLTLIGSLKTFRQPTAILGLLGNYQVGAVSEILSTLCST

Secondary structure (DSSP, 8-state):
---S-HHHHHHHHHHHHHHS--TTSHHHHT--S-TT-SS---HHHHHHHHHHHHHHHHHHHHHHHHHHHHHHHHS-HHHHHHHHHHHHHTTS-HHHHHHHHHHHHT--S-SS-HHHHHHHHHHHHHHS--SPPPP-PPPPHHHHHHHHHHHHHHHHHHH-TT----HHHHHHHH---HHHHHHHHHHHHHHHHHHHHHHHHHHHHHHHHHHHHHHTTS-TTSGGGS--S--TTSSTTHHHHTT--

Foldseek 3Di:
DDDDDVVVVVVVVVVVVVVPPPCPCVVVVVPPPCPPPPDPPDPVVVVVVVVVVVVVVVVCVVVVVVVLLVVLVVDDLVLLVQLVVQCVVVPNDLVRSQVVSCVVVVNDDRPDDSVSSVSSVVVCVVPVDSDDDPPPDDPPPLVVCLVVLVVLLVVVLVVDPVSDDDLVSSCVVSVNDSVSSVVSVVVVVVVVVVVVVVVVVVVVVVVVVVVVVVVVVPPPDPPVPPPDDDDDDPPVPVVVVVPPD

Radius of gyration: 34.89 Å; chains: 1; bounding box: 113×56×76 Å